Protein AF-A0A2U2N1A6-F1 (afdb_monomer_lite)

Radius of gyration: 27.03 Å; chains: 1; bounding box: 49×62×67 Å

Structure (mmCIF, N/CA/C/O backbone):
data_AF-A0A2U2N1A6-F1
#
_entry.id   AF-A0A2U2N1A6-F1
#
loop_
_atom_site.group_PDB
_atom_site.id
_atom_site.type_symbol
_atom_site.label_atom_id
_atom_site.label_alt_id
_atom_site.label_comp_id
_atom_site.label_asym_id
_atom_site.label_entity_id
_atom_site.label_seq_id
_atom_site.pdbx_PDB_ins_code
_atom_site.Cartn_x
_atom_site.Cartn_y
_atom_site.Cartn_z
_atom_site.occupancy
_atom_site.B_iso_or_equiv
_atom_site.auth_seq_id
_atom_site.auth_comp_id
_atom_site.auth_asym_id
_atom_site.auth_atom_id
_atom_site.pdbx_PDB_model_num
ATOM 1 N N . MET A 1 1 ? 2.135 -30.520 -25.912 1.00 38.88 1 MET A N 1
ATOM 2 C CA . MET A 1 1 ? 1.745 -29.191 -25.386 1.00 38.88 1 MET A CA 1
ATOM 3 C C . MET A 1 1 ? 2.680 -28.853 -24.238 1.00 38.88 1 MET A C 1
ATOM 5 O O . MET A 1 1 ? 2.945 -29.711 -23.409 1.00 38.88 1 MET A O 1
ATOM 9 N N . SER A 1 2 ? 3.297 -27.682 -24.318 1.00 43.34 2 SER A N 1
ATOM 10 C CA . SER A 1 2 ? 4.729 -27.483 -24.079 1.00 43.34 2 SER A CA 1
ATOM 11 C C . SER A 1 2 ? 5.174 -27.477 -22.612 1.00 43.34 2 SER A C 1
ATOM 13 O O . SER A 1 2 ? 4.560 -26.841 -21.761 1.00 43.34 2 SER A O 1
ATOM 15 N N . ALA A 1 3 ? 6.324 -28.109 -22.354 1.00 43.94 3 ALA A N 1
ATOM 16 C CA . ALA A 1 3 ? 7.034 -28.141 -21.071 1.00 43.94 3 ALA A CA 1
ATOM 17 C C . ALA A 1 3 ? 7.537 -26.757 -20.587 1.00 43.94 3 ALA A C 1
ATOM 19 O O . ALA A 1 3 ? 8.006 -26.626 -19.459 1.00 43.94 3 ALA A O 1
ATOM 20 N N . GLN A 1 4 ? 7.381 -25.708 -21.405 1.00 48.38 4 GLN A N 1
ATOM 21 C CA . GLN A 1 4 ? 7.826 -24.336 -21.133 1.00 48.38 4 GLN A CA 1
ATOM 22 C C . GLN A 1 4 ? 7.074 -23.633 -19.982 1.00 48.38 4 GLN A C 1
ATOM 24 O O . GLN A 1 4 ? 7.524 -22.601 -19.488 1.00 48.38 4 GLN A O 1
ATOM 29 N N . THR A 1 5 ? 5.919 -24.151 -19.548 1.00 54.16 5 THR A N 1
ATOM 30 C CA . THR A 1 5 ? 5.010 -23.435 -18.629 1.00 54.16 5 THR A CA 1
ATOM 31 C C . THR A 1 5 ? 5.356 -23.594 -17.141 1.00 54.16 5 THR A C 1
ATOM 33 O O . THR A 1 5 ? 4.796 -22.873 -16.319 1.00 54.16 5 THR A O 1
ATOM 36 N N . LYS A 1 6 ? 6.270 -24.504 -16.766 1.00 55.81 6 LYS A N 1
ATOM 37 C CA . LYS A 1 6 ? 6.640 -24.763 -15.354 1.00 55.81 6 LYS A CA 1
ATOM 38 C C . LYS A 1 6 ? 7.861 -23.984 -14.846 1.00 55.81 6 LYS A C 1
ATOM 40 O O . LYS A 1 6 ? 8.146 -24.050 -13.654 1.00 55.81 6 LYS A O 1
ATOM 45 N N . GLN A 1 7 ? 8.578 -23.264 -15.709 1.00 64.50 7 GLN A N 1
ATOM 46 C CA . GLN A 1 7 ? 9.772 -22.524 -15.293 1.00 64.50 7 GLN A CA 1
ATOM 47 C C . GLN A 1 7 ? 9.406 -21.277 -14.468 1.00 64.50 7 GLN A C 1
ATOM 49 O O . GLN A 1 7 ? 8.453 -20.570 -14.830 1.00 64.50 7 GLN A O 1
ATOM 54 N N . PRO A 1 8 ? 10.157 -20.971 -13.390 1.00 75.81 8 PRO A N 1
ATOM 55 C CA . PRO A 1 8 ? 10.009 -19.742 -12.626 1.00 75.81 8 PRO A CA 1
ATOM 56 C C . PRO A 1 8 ? 9.972 -18.509 -13.545 1.00 75.81 8 PRO A C 1
ATOM 58 O O . PRO A 1 8 ? 10.729 -18.444 -14.517 1.00 75.81 8 PRO A O 1
ATOM 61 N N . PRO A 1 9 ? 9.147 -17.490 -13.242 1.00 76.75 9 PRO A N 1
ATOM 62 C CA . PRO A 1 9 ? 9.046 -16.279 -14.062 1.00 76.75 9 PRO A CA 1
ATOM 63 C C . PRO A 1 9 ? 10.401 -15.611 -14.341 1.00 76.75 9 PRO A C 1
ATOM 65 O O . PRO A 1 9 ? 10.612 -15.073 -15.425 1.00 76.75 9 PRO A O 1
ATOM 68 N N . ALA A 1 10 ? 11.331 -15.695 -13.382 1.00 74.50 10 ALA A N 1
ATOM 69 C CA . ALA A 1 10 ? 12.691 -15.180 -13.503 1.00 74.50 10 ALA A CA 1
ATOM 70 C C . ALA A 1 10 ? 13.524 -15.915 -14.570 1.00 74.50 10 ALA A C 1
ATOM 72 O O . ALA A 1 10 ? 14.206 -15.266 -15.358 1.00 74.50 10 ALA A O 1
ATOM 73 N N . GLU A 1 11 ? 13.433 -17.245 -14.648 1.00 78.94 11 GLU A N 1
ATOM 74 C CA . GLU A 1 11 ? 14.139 -18.040 -15.664 1.00 78.94 11 GLU A CA 1
ATOM 75 C C . GLU A 1 11 ? 13.577 -17.776 -17.062 1.00 78.94 11 GLU A C 1
ATOM 77 O O . GLU A 1 11 ? 14.328 -17.625 -18.021 1.00 78.94 11 GLU A O 1
ATOM 82 N N . ARG A 1 12 ? 12.252 -17.622 -17.174 1.00 81.38 12 ARG A N 1
ATOM 83 C CA . ARG A 1 12 ? 11.593 -17.269 -18.441 1.00 81.38 12 ARG A CA 1
ATOM 84 C C . ARG A 1 12 ? 12.021 -15.888 -18.936 1.00 81.38 12 ARG A C 1
ATOM 86 O O . ARG A 1 12 ? 12.293 -15.717 -20.121 1.00 81.38 12 ARG A O 1
ATOM 93 N N . ALA A 1 13 ? 12.108 -14.909 -18.037 1.00 79.19 13 ALA A N 1
ATOM 94 C CA . ALA A 1 13 ? 12.617 -13.583 -18.369 1.00 79.19 13 ALA A CA 1
ATOM 95 C C . ALA A 1 13 ? 14.107 -13.610 -18.754 1.00 79.19 13 ALA A C 1
ATOM 97 O O . ALA A 1 13 ? 14.508 -12.920 -19.692 1.00 79.19 13 ALA A O 1
ATOM 98 N N . ALA A 1 14 ? 14.921 -14.423 -18.072 1.00 82.31 14 ALA A N 1
ATOM 99 C CA . ALA A 1 14 ? 16.331 -14.611 -18.403 1.00 82.31 14 ALA A CA 1
ATOM 100 C C . ALA A 1 14 ? 16.516 -15.238 -19.795 1.00 82.31 14 ALA A C 1
ATOM 102 O O . ALA A 1 14 ? 17.291 -14.707 -20.590 1.00 82.31 14 ALA A O 1
ATOM 103 N N . ALA A 1 15 ? 15.743 -16.278 -20.121 1.00 85.94 15 ALA A N 1
ATOM 104 C CA . ALA A 1 15 ? 15.753 -16.919 -21.434 1.00 85.94 15 ALA A CA 1
ATOM 105 C C . ALA A 1 15 ? 15.361 -15.939 -22.554 1.00 85.94 15 ALA A C 1
ATOM 107 O O . ALA A 1 15 ? 16.053 -15.847 -23.562 1.00 85.94 15 ALA A O 1
ATOM 108 N N . LEU A 1 16 ? 14.312 -15.128 -22.359 1.00 82.44 16 LEU A N 1
ATOM 109 C CA . LEU A 1 16 ? 13.903 -14.110 -23.339 1.00 82.44 16 LEU A CA 1
ATOM 110 C C . LEU A 1 16 ? 14.986 -13.044 -23.573 1.00 82.44 16 LEU A C 1
ATOM 112 O O . LEU A 1 16 ? 15.192 -12.613 -24.706 1.00 82.44 16 LEU A O 1
ATOM 116 N N . ARG A 1 17 ? 15.713 -12.638 -22.524 1.00 81.69 17 ARG A N 1
ATOM 117 C CA . ARG A 1 17 ? 16.865 -11.725 -22.652 1.00 81.69 17 ARG A CA 1
ATOM 118 C C . ARG A 1 17 ? 18.043 -12.353 -23.370 1.00 81.69 17 ARG A C 1
ATOM 120 O O . ARG A 1 17 ? 18.793 -11.653 -24.041 1.00 81.69 17 ARG A O 1
ATOM 127 N N . GLU A 1 18 ? 18.267 -13.641 -23.165 1.00 86.69 18 GLU A N 1
ATOM 128 C CA . GLU A 1 18 ? 19.308 -14.377 -23.872 1.00 86.69 18 GLU A CA 1
ATOM 129 C C . GLU A 1 18 ? 18.972 -14.491 -25.361 1.00 86.69 18 GLU A C 1
ATOM 131 O O . GLU A 1 18 ? 19.802 -14.129 -26.190 1.00 86.69 18 GLU A O 1
ATOM 136 N N . SER A 1 19 ? 17.724 -14.823 -25.705 1.00 82.62 19 SER A N 1
ATOM 137 C CA . SER A 1 19 ? 17.243 -14.795 -27.091 1.00 82.62 19 SER A CA 1
ATOM 138 C C . SER A 1 19 ? 17.341 -13.399 -27.720 1.00 82.62 19 SER A C 1
ATOM 140 O O . SER A 1 19 ? 17.749 -13.271 -28.871 1.00 82.62 19 SER A O 1
ATOM 142 N N . ALA A 1 20 ? 17.028 -12.334 -26.974 1.00 80.44 20 ALA A N 1
ATOM 143 C CA . ALA A 1 20 ? 17.195 -10.964 -27.461 1.00 80.44 20 ALA A CA 1
ATOM 144 C C . ALA A 1 20 ? 18.668 -10.590 -27.702 1.00 80.44 20 ALA A C 1
ATOM 146 O O . ALA A 1 20 ? 18.980 -9.926 -28.690 1.00 80.44 20 ALA A O 1
ATOM 147 N N . ARG A 1 21 ? 19.582 -11.035 -26.826 1.00 85.38 21 ARG A N 1
ATOM 148 C CA . ARG A 1 21 ? 21.032 -10.851 -27.007 1.00 85.38 21 ARG A CA 1
ATOM 149 C C . ARG A 1 21 ? 21.540 -11.578 -28.248 1.00 85.38 21 ARG A C 1
ATOM 151 O O . ARG A 1 21 ? 22.270 -10.971 -29.023 1.00 85.38 21 ARG A O 1
ATOM 158 N N . GLN A 1 22 ? 21.108 -12.819 -28.462 1.00 87.06 22 GLN A N 1
ATOM 159 C CA . GLN A 1 22 ? 21.456 -13.598 -29.653 1.00 87.06 22 GLN A CA 1
ATOM 160 C C . GLN A 1 22 ? 20.956 -12.927 -30.939 1.00 87.06 22 GLN A C 1
ATOM 162 O O . GLN A 1 22 ? 21.720 -12.831 -31.890 1.00 87.06 22 GLN A O 1
ATOM 167 N N . LEU A 1 23 ? 19.730 -12.386 -30.949 1.00 79.31 23 LEU A N 1
ATOM 168 C CA . LEU A 1 23 ? 19.183 -11.665 -32.110 1.00 79.31 23 LEU A CA 1
ATOM 169 C C . LEU A 1 23 ? 19.873 -10.321 -32.377 1.00 79.31 23 LEU A C 1
ATOM 171 O O . LEU A 1 23 ? 20.037 -9.920 -33.522 1.00 79.31 23 LEU A O 1
ATOM 175 N N . ARG A 1 24 ? 20.310 -9.605 -31.336 1.00 78.75 24 ARG A N 1
ATOM 176 C CA . ARG A 1 24 ? 21.148 -8.408 -31.530 1.00 78.75 24 ARG A CA 1
ATOM 177 C C . ARG A 1 24 ? 22.518 -8.755 -32.089 1.00 78.75 24 ARG A C 1
ATOM 179 O O . ARG A 1 24 ? 23.041 -8.014 -32.914 1.00 78.75 24 ARG A O 1
ATOM 186 N N . GLN A 1 25 ? 23.090 -9.860 -31.621 1.00 83.06 25 GLN A N 1
ATOM 187 C CA . GLN A 1 25 ? 24.370 -10.351 -32.104 1.00 83.06 25 GLN A CA 1
ATOM 188 C C . GLN A 1 25 ? 24.266 -10.847 -33.550 1.00 83.06 25 GLN A C 1
ATOM 190 O O . GLN A 1 25 ? 25.160 -10.548 -34.328 1.00 83.06 25 GLN A O 1
ATOM 195 N N . SER A 1 26 ? 23.187 -11.537 -33.943 1.00 75.19 26 SER A N 1
ATOM 196 C CA . SER A 1 26 ? 22.961 -11.934 -35.343 1.00 75.19 26 SER A CA 1
ATOM 197 C C . SER A 1 26 ? 22.749 -10.725 -36.250 1.00 75.19 26 SER A C 1
ATOM 199 O O . SER A 1 26 ? 23.346 -10.672 -37.323 1.00 75.19 26 SER A O 1
ATOM 201 N N . ALA A 1 27 ? 22.022 -9.707 -35.775 1.00 71.12 27 ALA A N 1
ATOM 202 C CA . ALA A 1 27 ? 21.789 -8.483 -36.533 1.00 71.12 27 ALA A CA 1
ATOM 203 C C . ALA A 1 27 ? 23.102 -7.762 -36.869 1.00 71.12 27 ALA A C 1
ATOM 205 O O . ALA A 1 27 ? 23.229 -7.187 -37.941 1.00 71.12 27 ALA A O 1
ATOM 206 N N . GLN A 1 28 ? 24.113 -7.834 -35.997 1.00 69.44 28 GLN A N 1
ATOM 207 C CA . GLN A 1 28 ? 25.440 -7.261 -36.255 1.00 69.44 28 GLN A CA 1
ATOM 208 C C . GLN A 1 28 ? 26.131 -7.852 -37.504 1.00 69.44 28 GLN A C 1
ATOM 210 O O . GLN A 1 28 ? 27.033 -7.217 -38.046 1.00 69.44 28 GLN A O 1
ATOM 215 N N . TYR A 1 29 ? 25.705 -9.031 -37.967 1.00 67.25 29 TYR A N 1
ATOM 216 C CA . TYR A 1 29 ? 26.237 -9.720 -39.147 1.00 67.25 29 TYR A CA 1
ATOM 217 C C . TYR A 1 29 ? 25.221 -9.831 -40.299 1.00 67.25 29 TYR A C 1
ATOM 219 O O . TYR A 1 29 ? 25.515 -10.477 -41.304 1.00 67.25 29 TYR A O 1
ATOM 227 N N . ALA A 1 30 ? 24.029 -9.241 -40.163 1.00 64.06 30 ALA A N 1
ATOM 228 C CA . ALA A 1 30 ? 22.979 -9.285 -41.175 1.00 64.06 30 ALA A CA 1
ATOM 229 C C . ALA A 1 30 ? 23.060 -8.060 -42.103 1.00 64.06 30 ALA A C 1
ATOM 231 O O . ALA A 1 30 ? 22.880 -6.928 -41.656 1.00 64.06 30 ALA A O 1
ATOM 232 N N . ASP A 1 31 ? 23.275 -8.280 -43.402 1.00 62.75 31 ASP A N 1
ATOM 233 C CA . ASP A 1 31 ? 23.241 -7.218 -44.413 1.00 62.75 31 ASP A CA 1
ATOM 234 C C . ASP A 1 31 ? 21.809 -6.965 -44.928 1.00 62.75 31 ASP A C 1
ATOM 236 O O . ASP A 1 31 ? 21.038 -7.888 -45.204 1.00 62.75 31 ASP A O 1
ATOM 240 N N . GLY A 1 32 ? 21.447 -5.690 -45.105 1.00 67.50 32 GLY A N 1
ATOM 241 C CA . GLY A 1 32 ? 20.187 -5.278 -45.736 1.00 67.50 32 GLY A CA 1
ATOM 242 C C . GLY A 1 32 ? 18.946 -5.301 -44.815 1.00 67.50 32 GLY A C 1
ATOM 243 O O . GLY A 1 32 ? 19.058 -5.094 -43.606 1.00 67.50 32 GLY A O 1
ATOM 244 N N . PRO A 1 33 ? 17.722 -5.487 -45.356 1.00 66.19 33 PRO A N 1
ATOM 245 C CA . PRO A 1 33 ? 16.465 -5.282 -44.619 1.00 66.19 33 PRO A CA 1
ATOM 246 C C . PRO A 1 33 ? 16.245 -6.227 -43.419 1.00 66.19 33 PRO A C 1
ATOM 248 O O . PRO A 1 33 ? 15.444 -5.898 -42.541 1.00 66.19 33 PRO A O 1
ATOM 251 N N . GLY A 1 34 ? 16.981 -7.344 -43.333 1.00 67.00 34 GLY A N 1
ATOM 252 C CA . GLY A 1 34 ? 16.940 -8.274 -42.195 1.00 67.00 34 GLY A CA 1
ATOM 253 C C . GLY A 1 34 ? 17.453 -7.668 -40.882 1.00 67.00 34 GLY A C 1
ATOM 254 O O . GLY A 1 34 ? 16.905 -7.954 -39.819 1.00 67.00 34 GLY A O 1
ATOM 255 N N . TYR A 1 35 ? 18.406 -6.732 -40.951 1.00 68.62 35 TYR A N 1
ATOM 256 C CA . TYR A 1 35 ? 18.963 -6.024 -39.790 1.00 68.62 35 TYR A CA 1
ATOM 257 C C . TYR A 1 35 ? 17.885 -5.335 -38.938 1.00 68.62 35 TYR A C 1
ATOM 259 O O . TYR A 1 35 ? 17.799 -5.505 -37.719 1.00 68.62 35 TYR A O 1
ATOM 267 N N . HIS A 1 36 ? 17.018 -4.557 -39.590 1.00 75.88 36 HIS A N 1
ATOM 268 C CA . HIS A 1 36 ? 15.977 -3.793 -38.905 1.00 75.88 36 HIS A CA 1
ATOM 269 C C . HIS A 1 36 ? 14.860 -4.687 -38.357 1.00 75.88 36 HIS A C 1
ATOM 271 O O . HIS A 1 36 ? 14.206 -4.327 -37.376 1.00 75.88 36 HIS A O 1
ATOM 277 N N . GLU A 1 37 ? 14.614 -5.841 -38.977 1.00 79.19 37 GLU A N 1
ATOM 278 C CA . GLU A 1 37 ? 13.642 -6.818 -38.491 1.00 79.19 37 GLU A CA 1
ATOM 279 C C . GLU A 1 37 ? 14.147 -7.543 -37.240 1.00 79.19 37 GLU A C 1
ATOM 281 O O . GLU A 1 37 ? 13.430 -7.607 -36.238 1.00 79.19 37 GLU A O 1
ATOM 286 N N . GLU A 1 38 ? 15.402 -7.991 -37.250 1.00 77.56 38 GLU A N 1
ATOM 287 C CA . GLU A 1 38 ? 16.028 -8.640 -36.097 1.00 77.56 38 GLU A CA 1
ATOM 288 C C . GLU A 1 38 ? 16.144 -7.692 -34.897 1.00 77.56 38 GLU A C 1
ATOM 290 O O . GLU A 1 38 ? 15.832 -8.084 -33.770 1.00 77.56 38 GLU A O 1
ATOM 295 N N . LEU A 1 39 ? 16.472 -6.414 -35.123 1.00 78.06 39 LEU A N 1
ATOM 296 C CA . LEU A 1 39 ? 16.493 -5.406 -34.060 1.00 78.06 39 LEU A CA 1
ATOM 297 C C . LEU A 1 39 ? 15.111 -5.123 -33.459 1.00 78.06 39 LEU A C 1
ATOM 299 O O . LEU A 1 39 ? 14.999 -4.994 -32.236 1.00 78.06 39 LEU A O 1
ATOM 303 N N . ARG A 1 40 ? 14.055 -5.044 -34.284 1.00 84.69 40 ARG A N 1
ATOM 304 C CA . ARG A 1 40 ? 12.675 -4.896 -33.784 1.00 84.69 40 ARG A CA 1
ATOM 305 C C . ARG A 1 40 ? 12.277 -6.101 -32.940 1.00 84.69 40 ARG A C 1
ATOM 307 O O . ARG A 1 40 ? 11.805 -5.923 -31.820 1.00 84.69 40 ARG A O 1
ATOM 314 N N . ARG A 1 41 ? 12.549 -7.315 -33.427 1.00 84.38 41 ARG A N 1
ATOM 315 C CA . ARG A 1 41 ? 12.245 -8.566 -32.719 1.00 84.38 41 ARG A CA 1
ATOM 316 C C . ARG A 1 41 ? 13.020 -8.692 -31.408 1.00 84.38 41 ARG A C 1
ATOM 318 O O . ARG A 1 41 ? 12.451 -9.090 -30.394 1.00 84.38 41 ARG A O 1
ATOM 325 N N . ALA A 1 42 ? 14.294 -8.304 -31.393 1.00 80.62 42 ALA A N 1
ATOM 326 C CA . ALA A 1 42 ? 15.076 -8.238 -30.164 1.00 80.62 42 ALA A CA 1
ATOM 327 C C . ALA A 1 42 ? 14.478 -7.230 -29.167 1.00 80.62 42 ALA A C 1
ATOM 329 O O . ALA A 1 42 ? 14.336 -7.549 -27.988 1.00 80.62 42 ALA A O 1
ATOM 330 N N . GLY A 1 43 ? 14.064 -6.047 -29.635 1.00 86.25 43 GLY A N 1
ATOM 331 C CA . GLY A 1 43 ? 13.373 -5.053 -28.807 1.00 86.25 43 GLY A CA 1
ATOM 332 C C . GLY A 1 43 ? 12.049 -5.565 -28.223 1.00 86.25 43 GLY A C 1
ATOM 333 O O . GLY A 1 43 ? 11.765 -5.346 -27.045 1.00 86.25 43 GLY A O 1
ATOM 334 N N . GLU A 1 44 ? 11.260 -6.301 -29.007 1.00 90.69 44 GLU A N 1
ATOM 335 C CA . GLU A 1 44 ? 10.021 -6.937 -28.545 1.00 90.69 44 GLU A CA 1
ATOM 336 C C . GLU A 1 44 ? 10.279 -7.992 -27.463 1.00 90.69 44 GLU A C 1
ATOM 338 O O . GLU A 1 44 ? 9.581 -8.005 -26.447 1.00 90.69 44 GLU A O 1
ATOM 343 N N . LEU A 1 45 ? 11.291 -8.847 -27.637 1.00 85.56 45 LEU A N 1
ATOM 344 C CA . LEU A 1 45 ? 11.654 -9.865 -26.645 1.00 85.56 45 LEU A CA 1
ATOM 345 C C . LEU A 1 45 ? 12.160 -9.246 -25.339 1.00 85.56 45 LEU A C 1
ATOM 347 O O . LEU A 1 45 ? 11.811 -9.722 -24.257 1.00 85.56 45 LEU A O 1
ATOM 351 N N . GLU A 1 46 ? 12.919 -8.153 -25.408 1.00 83.69 46 GLU A N 1
ATOM 352 C CA . GLU A 1 46 ? 13.317 -7.410 -24.210 1.00 83.69 46 GLU A CA 1
ATOM 353 C C . GLU A 1 46 ? 12.132 -6.765 -23.505 1.00 83.69 46 GLU A C 1
ATOM 355 O O . GLU A 1 46 ? 12.037 -6.834 -22.277 1.00 83.69 46 GLU A O 1
ATOM 360 N N . ALA A 1 47 ? 11.198 -6.189 -24.263 1.00 88.19 47 ALA A N 1
ATOM 361 C CA . ALA A 1 47 ? 9.967 -5.648 -23.707 1.00 88.19 47 ALA A CA 1
ATOM 362 C C . ALA A 1 47 ? 9.120 -6.751 -23.045 1.00 88.19 47 ALA A C 1
ATOM 364 O O . ALA A 1 47 ? 8.576 -6.539 -21.959 1.00 88.19 47 ALA A O 1
ATOM 365 N N . GLN A 1 48 ? 9.033 -7.941 -23.648 1.00 87.44 48 GLN A N 1
ATOM 366 C CA . GLN A 1 48 ? 8.354 -9.101 -23.061 1.00 87.44 48 GLN A CA 1
ATOM 367 C C . GLN A 1 48 ? 9.038 -9.572 -21.770 1.00 87.44 48 GLN A C 1
ATOM 369 O O . GLN A 1 48 ? 8.357 -9.788 -20.766 1.00 87.44 48 GLN A O 1
ATOM 374 N N . ALA A 1 49 ? 10.371 -9.665 -21.758 1.00 83.81 49 ALA A N 1
ATOM 375 C CA . ALA A 1 49 ? 11.131 -10.010 -20.559 1.00 83.81 49 ALA A CA 1
ATOM 376 C C . ALA A 1 49 ? 10.910 -8.985 -19.435 1.00 83.81 49 ALA A C 1
ATOM 378 O O . ALA A 1 49 ? 10.629 -9.361 -18.297 1.00 83.81 49 ALA A O 1
ATOM 379 N N . ALA A 1 50 ? 10.973 -7.687 -19.752 1.00 86.25 50 ALA A N 1
ATOM 380 C CA . ALA A 1 50 ? 10.750 -6.611 -18.789 1.00 86.25 50 ALA A CA 1
ATOM 381 C C . ALA A 1 50 ? 9.340 -6.652 -18.176 1.00 86.25 50 ALA A C 1
ATOM 383 O O . ALA A 1 50 ? 9.194 -6.440 -16.971 1.00 86.25 50 ALA A O 1
ATOM 384 N N . ARG A 1 51 ? 8.312 -6.970 -18.975 1.00 89.44 51 ARG A N 1
ATOM 385 C CA . ARG A 1 51 ? 6.930 -7.145 -18.493 1.00 89.44 51 ARG A CA 1
ATOM 386 C C . ARG A 1 51 ? 6.814 -8.313 -17.515 1.00 89.44 51 ARG A C 1
ATOM 388 O O . ARG A 1 51 ? 6.326 -8.114 -16.408 1.00 89.44 51 ARG A O 1
ATOM 395 N N . LEU A 1 52 ? 7.335 -9.489 -17.874 1.00 85.88 52 LEU A N 1
ATOM 396 C CA . LEU A 1 52 ? 7.296 -10.667 -16.996 1.00 85.88 52 LEU A CA 1
ATOM 397 C C . LEU A 1 52 ? 7.999 -10.419 -15.658 1.00 85.88 52 LEU A C 1
ATOM 399 O O . LEU A 1 52 ? 7.513 -10.842 -14.609 1.00 85.88 52 LEU A O 1
ATOM 403 N N . GLU A 1 53 ? 9.128 -9.711 -15.669 1.00 87.00 53 GLU A N 1
ATOM 404 C CA . GLU A 1 53 ? 9.799 -9.340 -14.426 1.00 87.00 53 GLU A CA 1
ATOM 405 C C . GLU A 1 53 ? 9.034 -8.315 -13.604 1.00 87.00 53 GLU A C 1
ATOM 407 O O . GLU A 1 53 ? 9.014 -8.418 -12.377 1.00 87.00 53 GLU A O 1
ATOM 412 N N . ALA A 1 54 ? 8.430 -7.315 -14.248 1.00 84.94 54 ALA A N 1
ATOM 413 C CA . ALA A 1 54 ? 7.601 -6.337 -13.559 1.00 84.94 54 ALA A CA 1
ATOM 414 C C . ALA A 1 54 ? 6.419 -7.027 -12.863 1.00 84.94 54 ALA A C 1
ATOM 416 O O . ALA A 1 54 ? 6.172 -6.766 -11.682 1.00 84.94 54 ALA A O 1
ATOM 417 N N . ASP A 1 55 ? 5.769 -7.970 -13.545 1.00 86.56 55 ASP A N 1
ATOM 418 C CA . ASP A 1 55 ? 4.680 -8.774 -12.994 1.00 86.56 55 ASP A CA 1
ATOM 419 C C . ASP A 1 55 ? 5.161 -9.645 -11.824 1.00 86.56 55 ASP A C 1
ATOM 421 O O . ASP A 1 55 ? 4.544 -9.644 -10.758 1.00 86.56 55 ASP A O 1
ATOM 425 N N . ALA A 1 56 ? 6.311 -10.318 -11.957 1.00 86.62 56 ALA A N 1
ATOM 426 C CA . ALA A 1 56 ? 6.905 -11.116 -10.881 1.00 86.62 56 ALA A CA 1
ATOM 427 C C . ALA A 1 56 ? 7.285 -10.269 -9.649 1.00 86.62 56 ALA A C 1
ATOM 429 O O . ALA A 1 56 ? 7.069 -10.665 -8.502 1.00 86.62 56 ALA A O 1
ATOM 430 N N . ARG A 1 57 ? 7.819 -9.060 -9.858 1.00 87.19 57 ARG A N 1
ATOM 431 C CA . ARG A 1 57 ? 8.091 -8.113 -8.764 1.00 87.19 57 ARG A CA 1
ATOM 432 C C . ARG A 1 57 ? 6.792 -7.647 -8.109 1.00 87.19 57 ARG A C 1
ATOM 434 O O . ARG A 1 57 ? 6.742 -7.496 -6.888 1.00 87.19 57 ARG A O 1
ATOM 441 N N . ALA A 1 58 ? 5.741 -7.403 -8.890 1.00 87.00 58 ALA A N 1
ATOM 442 C CA . ALA A 1 58 ? 4.444 -6.982 -8.375 1.00 87.00 58 ALA A CA 1
ATOM 443 C C . ALA A 1 58 ? 3.775 -8.075 -7.524 1.00 87.00 58 ALA A C 1
ATOM 445 O O . ALA A 1 58 ? 3.241 -7.759 -6.454 1.00 87.00 58 ALA A O 1
ATOM 446 N N . THR A 1 59 ? 3.843 -9.342 -7.943 1.00 91.19 59 THR A N 1
ATOM 447 C CA . THR A 1 59 ? 3.301 -10.483 -7.184 1.00 91.19 59 THR A CA 1
ATOM 448 C C . THR A 1 59 ? 4.058 -10.709 -5.875 1.00 91.19 59 THR A C 1
ATOM 450 O O . THR A 1 59 ? 3.426 -10.826 -4.825 1.00 91.19 59 THR A O 1
ATOM 453 N N . GLU A 1 60 ? 5.393 -10.657 -5.879 1.00 90.31 60 GLU A N 1
ATOM 454 C CA . GLU A 1 60 ? 6.191 -10.777 -4.648 1.00 90.31 60 GLU A CA 1
ATOM 455 C C . GLU A 1 60 ? 5.937 -9.602 -3.688 1.00 90.31 60 GLU A C 1
ATOM 457 O O . GLU A 1 60 ? 5.743 -9.791 -2.484 1.00 90.31 60 GLU A O 1
ATOM 462 N N . ASN A 1 61 ? 5.841 -8.374 -4.208 1.00 93.31 61 ASN A N 1
ATOM 463 C CA . ASN A 1 61 ? 5.472 -7.208 -3.402 1.00 93.31 61 ASN A CA 1
ATOM 464 C C . ASN A 1 61 ? 4.074 -7.350 -2.782 1.00 93.31 61 ASN A C 1
ATOM 466 O O . ASN A 1 61 ? 3.866 -6.931 -1.639 1.00 93.31 61 ASN A O 1
ATOM 470 N N . ARG A 1 62 ? 3.113 -7.939 -3.506 1.00 93.69 62 ARG A N 1
ATOM 471 C CA . ARG A 1 62 ? 1.777 -8.255 -2.980 1.00 93.69 62 ARG A CA 1
ATOM 472 C C . ARG A 1 62 ? 1.866 -9.288 -1.856 1.00 93.69 62 ARG A C 1
ATOM 474 O O . ARG A 1 62 ? 1.380 -9.004 -0.762 1.00 93.69 62 ARG A O 1
ATOM 481 N N . ARG A 1 63 ? 2.573 -10.403 -2.075 1.00 94.75 63 ARG A N 1
ATOM 482 C CA . ARG A 1 63 ? 2.799 -11.453 -1.067 1.00 94.75 63 ARG A CA 1
ATOM 483 C C . ARG A 1 63 ? 3.404 -10.887 0.217 1.00 94.75 63 ARG A C 1
ATOM 485 O O . ARG A 1 63 ? 2.863 -11.110 1.297 1.00 94.75 63 ARG A O 1
ATOM 492 N N . ARG A 1 64 ? 4.476 -10.095 0.115 1.00 94.94 64 ARG A N 1
ATOM 493 C CA . ARG A 1 64 ? 5.123 -9.449 1.274 1.00 94.94 64 ARG A CA 1
ATOM 494 C C . ARG A 1 64 ? 4.162 -8.555 2.053 1.00 94.94 64 ARG A C 1
ATOM 496 O O . ARG A 1 64 ? 4.138 -8.598 3.282 1.00 94.94 64 ARG A O 1
ATOM 503 N N . ARG A 1 65 ? 3.352 -7.753 1.352 1.00 93.94 65 ARG A N 1
ATOM 504 C CA . ARG A 1 65 ? 2.349 -6.873 1.977 1.00 93.94 65 ARG A CA 1
ATOM 505 C C . ARG A 1 65 ? 1.261 -7.668 2.695 1.00 93.94 65 ARG A C 1
ATOM 507 O O . ARG A 1 65 ? 0.880 -7.289 3.797 1.00 93.94 65 ARG A O 1
ATOM 514 N N . GLU A 1 66 ? 0.770 -8.744 2.092 1.00 95.12 66 GLU A N 1
ATOM 515 C CA . GLU A 1 66 ? -0.265 -9.603 2.678 1.00 95.12 66 GLU A CA 1
ATOM 516 C C . GLU A 1 66 ? 0.246 -10.332 3.921 1.00 95.12 66 GLU A C 1
ATOM 518 O O . GLU A 1 66 ? -0.406 -10.280 4.960 1.00 95.12 66 GLU A O 1
ATOM 523 N N . LEU A 1 67 ? 1.448 -10.915 3.868 1.00 96.00 67 LEU A N 1
ATOM 524 C CA . LEU A 1 67 ? 2.075 -11.541 5.037 1.00 96.00 67 LEU A CA 1
ATOM 525 C C . LEU A 1 67 ? 2.274 -10.534 6.175 1.00 96.00 67 LEU A C 1
ATOM 527 O O . LEU A 1 67 ? 1.936 -10.816 7.325 1.00 96.00 67 LEU A O 1
ATOM 531 N N . ALA A 1 68 ? 2.744 -9.324 5.861 1.00 94.50 68 ALA A N 1
ATOM 532 C CA . ALA A 1 68 ? 2.862 -8.257 6.850 1.00 94.50 68 ALA A CA 1
ATOM 533 C C . ALA A 1 68 ? 1.503 -7.889 7.473 1.00 94.50 68 ALA A C 1
ATOM 535 O O . ALA A 1 68 ? 1.428 -7.655 8.680 1.00 94.50 68 ALA A O 1
ATOM 536 N N . GLN A 1 69 ? 0.421 -7.871 6.685 1.00 94.44 69 GLN A N 1
ATOM 537 C CA . GLN A 1 69 ? -0.931 -7.648 7.204 1.00 94.44 69 GLN A CA 1
ATOM 538 C C . GLN A 1 69 ? -1.409 -8.791 8.099 1.00 94.44 69 GLN A C 1
ATOM 540 O O . GLN A 1 69 ? -1.995 -8.503 9.136 1.00 94.44 69 GLN A O 1
ATOM 545 N N . ILE A 1 70 ? -1.134 -10.052 7.754 1.00 95.88 70 ILE A N 1
ATOM 546 C CA . ILE A 1 70 ? -1.485 -11.210 8.592 1.00 95.88 70 ILE A CA 1
ATOM 547 C C . ILE A 1 70 ? -0.770 -11.114 9.947 1.00 95.88 70 ILE A C 1
ATOM 549 O O . ILE A 1 70 ? -1.396 -11.248 10.998 1.00 95.88 70 ILE A O 1
ATOM 553 N N . HIS A 1 71 ? 0.527 -10.798 9.952 1.00 95.19 71 HIS A N 1
ATOM 554 C CA . HIS A 1 71 ? 1.275 -10.623 11.199 1.00 95.19 71 HIS A CA 1
ATOM 555 C C . HIS A 1 71 ? 0.811 -9.405 12.006 1.00 95.19 71 HIS A C 1
ATOM 557 O O . HIS A 1 71 ? 0.757 -9.462 13.236 1.00 95.19 71 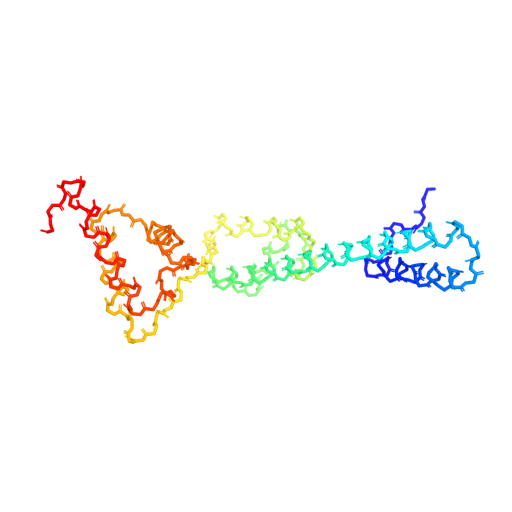HIS A O 1
ATOM 563 N N . LEU A 1 72 ? 0.445 -8.308 11.340 1.00 94.44 72 LEU A N 1
ATOM 564 C CA . LEU A 1 72 ? -0.167 -7.158 12.002 1.00 94.44 72 LEU A CA 1
ATOM 565 C C . LEU A 1 72 ? -1.522 -7.528 12.617 1.00 94.44 72 LEU A C 1
ATOM 567 O O . LEU A 1 72 ? -1.793 -7.152 13.754 1.00 94.44 72 LEU A O 1
ATOM 571 N N . ALA A 1 73 ? -2.346 -8.282 11.893 1.00 95.25 73 ALA A N 1
ATOM 572 C CA . ALA A 1 73 ? -3.644 -8.747 12.354 1.00 95.25 73 ALA A CA 1
ATOM 573 C C . ALA A 1 73 ? -3.510 -9.659 13.574 1.00 95.25 73 ALA A C 1
ATOM 575 O O . ALA A 1 73 ? -4.241 -9.469 14.541 1.00 95.25 73 ALA A O 1
ATOM 576 N N . LYS A 1 74 ? -2.525 -10.570 13.581 1.00 95.88 74 LYS A N 1
ATOM 577 C CA . LYS A 1 74 ? -2.189 -11.394 14.753 1.00 95.88 74 LYS A CA 1
ATOM 578 C C . LYS A 1 74 ? -1.961 -10.517 15.989 1.00 95.88 74 LYS A C 1
ATOM 580 O O . LYS A 1 74 ? -2.575 -10.752 17.024 1.00 95.88 74 LYS A O 1
ATOM 585 N N . LYS A 1 75 ? -1.126 -9.476 15.859 1.00 95.25 75 LYS A N 1
ATOM 586 C CA . LYS A 1 75 ? -0.832 -8.529 16.949 1.00 95.25 75 LYS A CA 1
ATOM 587 C C . LYS A 1 75 ? -2.066 -7.733 17.378 1.00 95.25 75 LYS A C 1
ATOM 589 O O . LYS A 1 75 ? -2.303 -7.579 18.566 1.00 95.25 75 LYS A O 1
ATOM 594 N N . GLN A 1 76 ? -2.847 -7.227 16.424 1.00 94.19 76 GLN A N 1
ATOM 595 C CA . GLN A 1 76 ? -4.021 -6.395 16.701 1.00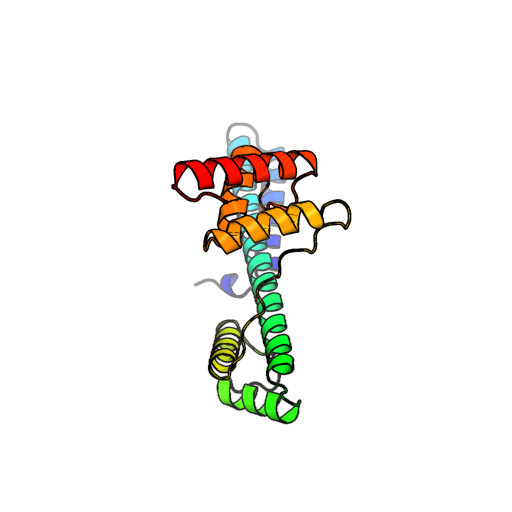 94.19 76 GLN A CA 1
ATOM 596 C C . GLN A 1 76 ? -5.158 -7.174 17.371 1.00 94.19 76 GLN A C 1
ATOM 598 O O . GLN A 1 76 ? -5.879 -6.606 18.183 1.00 94.19 76 GLN A O 1
ATOM 603 N N . LEU A 1 77 ? -5.315 -8.451 17.026 1.00 95.44 77 LEU A N 1
ATOM 604 C CA . LEU A 1 77 ? -6.304 -9.344 17.627 1.00 95.44 77 LEU A CA 1
ATOM 605 C C . LEU A 1 77 ? -5.811 -9.994 18.929 1.00 95.44 77 LEU A C 1
ATOM 607 O O . LEU A 1 77 ? -6.568 -10.734 19.545 1.00 95.44 77 LEU A O 1
ATOM 611 N N . GLY A 1 78 ? -4.559 -9.752 19.337 1.00 95.06 78 GLY A N 1
ATOM 612 C CA . GLY A 1 78 ? -3.992 -10.326 20.558 1.00 95.06 78 GLY A CA 1
ATOM 613 C C . GLY A 1 78 ? -3.856 -11.851 20.527 1.00 95.06 78 GLY A C 1
ATOM 614 O O . GLY A 1 78 ? -3.924 -12.478 21.576 1.00 95.06 78 GLY A O 1
ATOM 615 N N . LEU A 1 79 ? -3.689 -12.457 19.344 1.00 95.06 79 LEU A N 1
ATOM 616 C CA . LEU A 1 79 ? -3.570 -13.913 19.223 1.00 95.06 79 LEU A CA 1
ATOM 617 C C . LEU A 1 79 ? -2.180 -14.374 19.673 1.00 95.06 79 LEU A C 1
ATOM 619 O O . LEU A 1 79 ? -1.163 -13.933 19.120 1.00 95.06 79 LEU A O 1
ATOM 623 N N . ASP A 1 80 ? -2.138 -15.308 20.618 1.00 95.94 80 ASP A N 1
ATOM 624 C CA . ASP A 1 80 ? -0.927 -16.050 20.951 1.00 95.94 80 ASP A CA 1
ATOM 625 C C . ASP A 1 80 ? -0.515 -16.987 19.794 1.00 95.94 80 ASP A C 1
ATOM 627 O O . ASP A 1 80 ? -1.204 -17.125 18.778 1.00 95.94 80 ASP A O 1
ATOM 631 N N . GLU A 1 81 ? 0.669 -17.588 19.900 1.00 94.12 81 GLU A N 1
ATOM 632 C CA . GLU A 1 81 ? 1.226 -18.424 18.832 1.00 94.12 81 GLU A CA 1
ATOM 633 C C . GLU A 1 81 ? 0.420 -19.708 18.584 1.00 94.12 81 GLU A C 1
ATOM 635 O O . GLU A 1 81 ? 0.268 -20.106 17.427 1.00 94.12 81 GLU A O 1
ATOM 640 N N . GLU A 1 82 ? -0.119 -20.338 19.627 1.00 95.94 82 GLU A N 1
ATOM 641 C CA . GLU A 1 82 ? -0.882 -21.579 19.509 1.00 95.94 82 GLU A CA 1
ATOM 642 C C . GLU A 1 82 ? -2.240 -21.313 18.857 1.00 95.94 82 GLU A C 1
ATOM 644 O O . GLU A 1 82 ? -2.565 -21.922 17.831 1.00 95.94 82 GLU A O 1
ATOM 649 N N . THR A 1 83 ? -2.975 -20.315 19.356 1.00 96.25 83 THR A N 1
ATOM 650 C CA . THR A 1 83 ? -4.254 -19.888 18.769 1.00 96.25 83 THR A CA 1
ATOM 651 C C . THR A 1 83 ? -4.081 -19.442 17.318 1.00 96.25 83 THR A C 1
ATOM 653 O O . THR A 1 83 ? -4.905 -19.749 16.450 1.00 96.25 83 THR A O 1
ATOM 656 N N . TYR A 1 84 ? -2.986 -18.741 17.015 1.00 96.56 84 TYR A N 1
ATOM 657 C CA . TYR A 1 84 ? -2.669 -18.323 15.654 1.00 96.56 84 TYR A CA 1
ATOM 658 C C . TYR A 1 84 ? -2.443 -19.517 14.713 1.00 96.56 84 TYR A C 1
ATOM 660 O O . TYR A 1 84 ? -3.014 -19.547 13.620 1.00 96.56 84 TYR A O 1
ATOM 668 N N . ARG A 1 85 ? -1.671 -20.530 15.130 1.00 95.38 85 ARG A N 1
ATOM 669 C CA . ARG A 1 85 ? -1.451 -21.752 14.335 1.00 95.38 85 ARG A CA 1
ATOM 670 C C . ARG A 1 85 ? -2.728 -22.572 14.172 1.00 95.38 85 ARG A C 1
ATOM 672 O O . ARG A 1 85 ? -2.990 -23.065 13.076 1.00 95.38 85 ARG A O 1
ATOM 679 N N . ALA A 1 86 ? -3.544 -22.680 15.220 1.00 96.31 86 ALA A N 1
ATOM 680 C CA . ALA A 1 86 ? -4.843 -23.344 15.153 1.00 96.31 86 ALA A CA 1
ATOM 681 C C . ALA A 1 86 ? -5.782 -22.647 14.153 1.00 96.31 86 ALA A C 1
ATOM 683 O O . ALA A 1 86 ? -6.460 -23.309 13.366 1.00 96.31 86 ALA A O 1
ATOM 684 N N . MET A 1 87 ? -5.772 -21.311 14.118 1.00 96.25 87 MET A N 1
ATOM 685 C CA . MET A 1 87 ? -6.527 -20.527 13.140 1.00 96.25 87 MET A CA 1
ATOM 686 C C . MET A 1 87 ? -6.055 -20.792 11.704 1.00 96.25 87 MET A C 1
ATOM 688 O O . MET A 1 87 ? -6.890 -21.075 10.847 1.00 96.25 87 MET A O 1
ATOM 692 N N . LEU A 1 88 ? -4.742 -20.772 11.442 1.00 96.69 88 LEU A N 1
ATOM 693 C CA . LEU A 1 88 ? -4.195 -21.085 10.113 1.00 96.69 88 LEU A CA 1
ATOM 694 C C . LEU A 1 88 ? -4.567 -22.502 9.654 1.00 96.69 88 LEU A C 1
ATOM 696 O O . LEU A 1 88 ? -4.961 -22.703 8.502 1.00 96.69 88 LEU A O 1
ATOM 700 N N . TRP A 1 89 ? -4.511 -23.468 10.572 1.00 96.81 89 TRP A N 1
ATOM 701 C CA . TRP A 1 89 ? -4.925 -24.840 10.302 1.00 96.81 89 TRP A CA 1
ATOM 702 C C . TRP A 1 89 ? -6.422 -24.941 9.997 1.00 96.81 89 TRP A C 1
ATOM 704 O O . TRP A 1 89 ? -6.822 -25.661 9.087 1.00 96.81 89 TRP A O 1
ATOM 714 N N . SER A 1 90 ? -7.258 -24.210 10.733 1.00 95.81 90 SER A N 1
ATOM 715 C CA . SER A 1 90 ? -8.708 -24.209 10.535 1.00 95.81 90 SER A CA 1
ATOM 716 C C . SER A 1 90 ? -9.122 -23.578 9.204 1.00 95.81 90 SER A C 1
ATOM 718 O O . SER A 1 90 ? -10.038 -24.097 8.574 1.00 95.81 90 SER A O 1
ATOM 720 N N . VAL A 1 91 ? -8.470 -22.489 8.780 1.00 95.06 91 VAL A N 1
ATOM 721 C CA . VAL A 1 91 ? -8.857 -21.737 7.573 1.00 95.06 91 VAL A CA 1
ATOM 722 C C . VAL A 1 91 ? -8.282 -22.350 6.296 1.00 95.06 91 VAL A C 1
ATOM 724 O O . VAL A 1 91 ? -8.992 -22.444 5.301 1.00 95.06 91 VAL A O 1
ATOM 727 N N . TRP A 1 92 ? -7.005 -22.748 6.304 1.00 95.69 92 TRP A N 1
ATOM 728 C CA . TRP A 1 92 ? -6.294 -23.156 5.081 1.00 95.69 92 TRP A CA 1
ATOM 729 C C . TRP A 1 92 ? -5.423 -24.409 5.247 1.00 95.69 92 TRP A C 1
ATOM 731 O O . TRP A 1 92 ? -4.659 -24.750 4.352 1.00 95.69 92 TRP A O 1
ATOM 741 N N . ARG A 1 93 ? -5.519 -25.115 6.385 1.00 96.12 93 ARG A N 1
ATOM 742 C CA . ARG A 1 93 ? -4.784 -26.371 6.654 1.00 96.12 93 ARG A CA 1
ATOM 743 C C . ARG A 1 93 ? -3.255 -26.243 6.572 1.00 96.12 93 ARG A C 1
ATOM 745 O O . ARG A 1 93 ? -2.566 -27.219 6.296 1.00 96.12 93 ARG A O 1
ATOM 752 N N . VAL A 1 94 ? -2.709 -25.064 6.879 1.00 95.62 94 VAL A N 1
ATOM 753 C CA . VAL A 1 94 ? -1.255 -24.827 6.942 1.00 95.62 94 VAL A CA 1
ATOM 754 C C . VAL A 1 94 ? -0.780 -24.600 8.372 1.00 95.62 94 VAL A C 1
ATOM 756 O O . VAL A 1 94 ? -1.547 -24.188 9.243 1.00 95.62 94 VAL A O 1
ATOM 759 N N . ARG A 1 95 ? 0.503 -24.877 8.625 1.00 90.81 95 ARG A N 1
ATOM 760 C CA . ARG A 1 95 ? 1.134 -24.687 9.944 1.00 90.81 95 ARG A CA 1
ATOM 761 C C . ARG A 1 95 ? 1.855 -23.343 10.056 1.00 90.81 95 ARG A C 1
ATOM 763 O O . ARG A 1 95 ? 2.052 -22.860 11.168 1.00 90.81 95 ARG A O 1
ATOM 770 N N . SER A 1 96 ? 2.202 -22.726 8.926 1.00 92.19 96 SER A N 1
ATOM 771 C CA . SER A 1 96 ? 2.839 -21.413 8.855 1.00 92.19 96 SER A CA 1
ATOM 772 C C . SER A 1 96 ? 2.172 -20.526 7.807 1.00 92.19 96 SER A C 1
ATOM 774 O O . SER A 1 96 ? 1.674 -20.996 6.788 1.00 92.19 96 SER A O 1
ATOM 776 N N . ALA A 1 97 ? 2.210 -19.209 8.025 1.00 91.06 97 ALA A N 1
ATOM 777 C CA . ALA A 1 97 ? 1.776 -18.247 7.014 1.00 91.06 97 ALA A CA 1
ATOM 778 C C . ALA A 1 97 ? 2.696 -18.227 5.782 1.00 91.06 97 ALA A C 1
ATOM 780 O O . ALA A 1 97 ? 2.272 -17.789 4.716 1.00 91.06 97 ALA A O 1
ATOM 781 N N . ALA A 1 98 ? 3.939 -18.706 5.912 1.00 90.50 98 ALA A N 1
ATOM 782 C CA . ALA A 1 98 ? 4.873 -18.814 4.793 1.00 90.50 98 ALA A CA 1
ATOM 783 C C . ALA A 1 98 ? 4.385 -19.792 3.708 1.00 90.50 98 ALA A C 1
ATOM 785 O O . ALA A 1 98 ? 4.680 -19.563 2.532 1.00 90.50 98 ALA A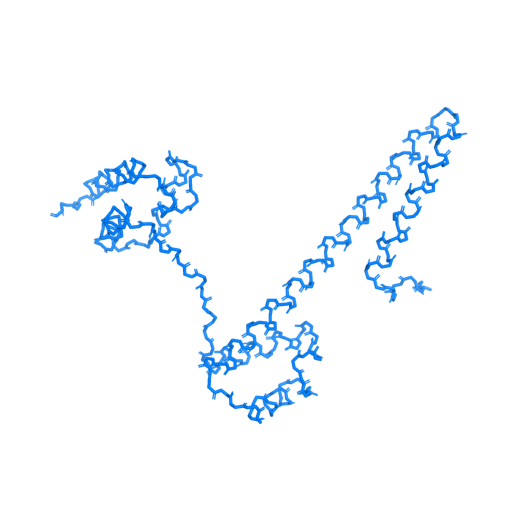 O 1
ATOM 786 N N . ASP A 1 99 ? 3.603 -20.800 4.111 1.00 93.00 99 ASP A N 1
ATOM 787 C CA . ASP A 1 99 ? 3.080 -21.875 3.259 1.00 93.00 99 ASP A CA 1
ATOM 788 C C . ASP A 1 99 ? 1.777 -21.482 2.537 1.00 93.00 99 ASP A C 1
ATOM 790 O O . ASP A 1 99 ? 1.216 -22.270 1.780 1.00 93.00 99 ASP A O 1
ATOM 794 N N . LEU A 1 100 ? 1.266 -20.267 2.772 1.00 93.25 100 LEU A N 1
ATOM 795 C CA . LEU A 1 100 ? 0.049 -19.777 2.128 1.00 93.25 100 LEU A CA 1
ATOM 796 C C . LEU A 1 100 ? 0.317 -19.351 0.676 1.00 93.25 100 LEU A C 1
ATOM 798 O O . LEU A 1 100 ? 1.148 -18.473 0.400 1.00 93.25 100 LEU A O 1
ATOM 802 N N . ASP A 1 101 ? -0.485 -19.884 -0.242 1.00 93.75 101 ASP A N 1
ATOM 803 C CA . ASP A 1 101 ? -0.628 -19.383 -1.608 1.00 93.75 101 ASP A CA 1
ATOM 804 C C . ASP A 1 101 ? -1.455 -18.077 -1.646 1.00 93.75 101 ASP A C 1
ATOM 806 O O . ASP A 1 101 ? -1.820 -17.509 -0.613 1.00 93.75 101 ASP A O 1
ATOM 810 N N . GLU A 1 102 ? -1.687 -17.516 -2.836 1.00 92.94 102 GLU A N 1
ATOM 811 C CA . GLU A 1 102 ? -2.424 -16.247 -2.965 1.00 92.94 102 GLU A CA 1
ATOM 812 C C . GLU A 1 102 ? -3.864 -16.346 -2.449 1.00 92.94 102 GLU A C 1
ATOM 814 O O . GLU A 1 102 ? -4.304 -15.476 -1.690 1.00 92.94 102 GLU A O 1
ATOM 819 N N . ALA A 1 103 ? -4.564 -17.429 -2.789 1.00 94.19 103 ALA A N 1
ATOM 820 C CA . ALA A 1 103 ? -5.923 -17.672 -2.321 1.00 94.19 103 ALA A CA 1
ATOM 821 C C . ALA A 1 103 ? -5.971 -17.828 -0.792 1.00 94.19 103 ALA A C 1
ATOM 823 O O . ALA A 1 103 ? -6.794 -17.186 -0.134 1.00 94.19 103 ALA A O 1
ATOM 824 N N . GLY A 1 104 ? -5.033 -18.579 -0.210 1.00 95.31 104 GLY A N 1
ATOM 825 C CA . GLY A 1 104 ? -4.941 -18.791 1.229 1.00 95.31 104 GLY A CA 1
ATOM 826 C C . GLY A 1 104 ? -4.624 -17.525 2.010 1.00 95.31 104 GLY A C 1
ATOM 827 O O . GLY A 1 104 ? -5.279 -17.244 3.016 1.00 95.31 104 GLY A O 1
ATOM 828 N N . ARG A 1 105 ? -3.682 -16.693 1.536 1.00 96.50 105 ARG A N 1
ATOM 829 C CA . ARG A 1 105 ? -3.411 -15.389 2.171 1.00 96.50 105 ARG A CA 1
ATOM 830 C C . ARG A 1 105 ? -4.656 -14.511 2.179 1.00 96.50 105 ARG A C 1
ATOM 832 O O . ARG A 1 105 ? -4.922 -13.842 3.181 1.00 96.50 105 ARG A O 1
ATOM 839 N N . ARG A 1 106 ? -5.440 -14.529 1.097 1.00 95.38 106 ARG A N 1
ATOM 840 C CA . ARG A 1 106 ? -6.680 -13.759 1.025 1.00 95.38 106 ARG A CA 1
ATOM 841 C C . ARG A 1 106 ? -7.748 -14.291 1.978 1.00 95.38 106 ARG A C 1
ATOM 843 O O . ARG A 1 106 ? -8.313 -13.496 2.728 1.00 95.38 106 ARG A O 1
ATOM 850 N N . ALA A 1 107 ? -7.967 -15.604 1.994 1.00 96.44 107 ALA A N 1
ATOM 851 C CA . ALA A 1 107 ? -8.928 -16.257 2.879 1.00 96.44 107 ALA A CA 1
ATOM 852 C C . ALA A 1 107 ? -8.621 -15.979 4.360 1.00 96.44 107 ALA A C 1
ATOM 854 O O . ALA A 1 107 ? -9.505 -15.571 5.113 1.00 96.44 107 ALA A O 1
ATOM 855 N N . VAL A 1 108 ? -7.352 -16.101 4.767 1.00 96.69 108 VAL A N 1
ATOM 856 C CA . VAL A 1 108 ? -6.910 -15.796 6.138 1.00 96.69 108 VAL A CA 1
ATOM 857 C C . VAL A 1 108 ? -7.136 -14.324 6.484 1.00 96.69 108 VAL A C 1
ATOM 859 O O . VAL A 1 108 ? -7.661 -14.020 7.555 1.00 96.69 108 VAL A O 1
ATOM 862 N N . LEU A 1 109 ? -6.786 -13.393 5.591 1.00 96.12 109 LEU A N 1
ATOM 863 C CA . LEU A 1 109 ? -7.014 -11.966 5.831 1.00 96.12 109 LEU A CA 1
ATOM 864 C C . LEU A 1 109 ? -8.500 -11.630 5.966 1.00 96.12 109 LEU A C 1
ATOM 866 O O . LEU A 1 109 ? -8.861 -10.823 6.823 1.00 96.12 109 LEU A O 1
ATOM 870 N N . ASP A 1 110 ? -9.357 -12.219 5.137 1.00 96.31 110 ASP A N 1
ATOM 871 C CA . ASP A 1 110 ? -10.796 -11.968 5.187 1.00 96.31 110 ASP A CA 1
ATOM 872 C C . ASP A 1 110 ? -11.423 -12.569 6.456 1.00 96.31 110 ASP A C 1
ATOM 874 O O . ASP A 1 110 ? -12.191 -11.887 7.136 1.00 96.31 110 ASP A O 1
ATOM 878 N N . HIS A 1 111 ? -10.984 -13.759 6.872 1.00 96.38 111 HIS A N 1
ATOM 879 C CA . HIS A 1 111 ? -11.337 -14.351 8.164 1.00 96.38 111 HIS A CA 1
ATOM 880 C C . HIS A 1 111 ? -10.915 -13.478 9.355 1.00 96.38 111 HIS A C 1
ATOM 882 O O . HIS A 1 111 ? -11.694 -13.231 10.276 1.00 96.38 111 HIS A O 1
ATOM 888 N N . MET A 1 112 ? -9.696 -12.932 9.332 1.00 96.25 112 MET A N 1
ATOM 889 C CA . MET A 1 112 ? -9.230 -12.022 10.383 1.00 96.25 112 MET A CA 1
ATOM 890 C C . MET A 1 112 ? -10.045 -10.722 10.416 1.00 96.25 112 MET A C 1
ATOM 892 O O . MET A 1 112 ? -10.342 -10.224 11.504 1.00 96.25 112 MET A O 1
ATOM 896 N N . LYS A 1 113 ? -10.449 -10.175 9.259 1.00 95.44 113 LYS A N 1
ATOM 897 C CA . LYS A 1 113 ? -11.314 -8.978 9.193 1.00 95.44 113 LYS A CA 1
ATOM 898 C C . LYS A 1 113 ? -12.684 -9.227 9.810 1.00 95.44 113 LYS A C 1
ATOM 900 O O . LYS A 1 113 ? -13.162 -8.375 10.555 1.00 95.44 113 LYS A O 1
ATOM 905 N N . GLN A 1 114 ? -13.286 -10.387 9.545 1.00 95.19 114 GLN A N 1
ATOM 906 C CA . GLN A 1 114 ? -14.558 -10.786 10.160 1.00 95.19 114 GLN A CA 1
ATOM 907 C C . GLN A 1 114 ? -14.452 -10.853 11.690 1.00 95.19 114 GLN A C 1
ATOM 909 O O . GLN A 1 114 ? -15.398 -10.513 12.391 1.00 95.19 114 GLN A O 1
ATOM 914 N N . ARG A 1 115 ? -13.270 -11.198 12.214 1.00 94.00 115 ARG A N 1
ATOM 915 C CA . ARG A 1 115 ? -12.960 -11.211 13.653 1.00 94.00 115 ARG A CA 1
ATOM 916 C C . ARG A 1 115 ? -12.504 -9.863 14.221 1.00 94.00 115 ARG A C 1
ATOM 918 O O . ARG A 1 115 ? -12.015 -9.806 15.343 1.00 94.00 115 ARG A O 1
ATOM 925 N N . GLY A 1 116 ? -12.655 -8.774 13.467 1.00 93.19 116 GLY A N 1
ATOM 926 C CA . GLY A 1 116 ? -12.380 -7.418 13.944 1.00 93.19 116 GLY A CA 1
ATOM 927 C C . GLY A 1 116 ? -11.018 -6.847 13.548 1.00 93.19 116 GLY A C 1
ATOM 928 O O . GLY A 1 116 ? -10.694 -5.728 13.954 1.00 93.19 116 GLY A O 1
ATOM 929 N N . PHE A 1 117 ? -10.222 -7.539 12.721 1.00 94.94 117 PHE A N 1
ATOM 930 C CA . PHE A 1 117 ? -9.012 -6.935 12.162 1.00 94.94 117 PHE A CA 1
ATOM 931 C C . PHE A 1 117 ? -9.382 -5.754 11.261 1.00 94.94 117 PHE A C 1
ATOM 933 O O . PHE A 1 117 ? -10.065 -5.895 10.246 1.00 94.94 117 PHE A O 1
ATOM 940 N N . ARG A 1 118 ? -8.875 -4.571 11.610 1.00 89.62 118 ARG A N 1
ATOM 941 C CA . ARG A 1 118 ? -9.020 -3.360 10.802 1.00 89.62 118 ARG A CA 1
ATOM 942 C C . ARG A 1 118 ? -7.640 -2.936 10.315 1.00 89.62 118 ARG A C 1
ATOM 944 O O . ARG A 1 118 ? -6.901 -2.351 11.111 1.00 89.62 118 ARG A O 1
ATOM 951 N N . PRO A 1 119 ? -7.278 -3.199 9.042 1.00 82.69 119 PRO A N 1
ATOM 952 C CA . PRO A 1 119 ? -5.976 -2.815 8.525 1.00 82.69 119 PRO A CA 1
ATOM 953 C C . PRO A 1 119 ? -5.792 -1.310 8.697 1.00 82.69 119 PRO A C 1
ATOM 955 O O . PRO A 1 119 ? -6.608 -0.504 8.240 1.00 82.69 119 PRO A O 1
ATOM 958 N N . ARG A 1 120 ? -4.713 -0.931 9.388 1.00 74.56 120 ARG A N 1
ATOM 959 C CA . ARG A 1 120 ? -4.376 0.475 9.587 1.00 74.56 120 ARG A CA 1
ATOM 960 C C . ARG A 1 120 ? -4.179 1.126 8.225 1.00 74.56 120 ARG A C 1
ATOM 962 O O . ARG A 1 120 ? -3.268 0.772 7.476 1.00 74.56 120 ARG A O 1
ATOM 969 N N . ARG A 1 121 ? -5.020 2.111 7.914 1.00 67.06 121 ARG A N 1
ATOM 970 C CA . ARG A 1 121 ? -4.738 3.037 6.817 1.00 67.06 121 ARG A CA 1
ATOM 971 C C . ARG A 1 121 ? -3.446 3.764 7.173 1.00 67.06 121 ARG A C 1
ATOM 973 O O . ARG A 1 121 ? -3.261 4.158 8.324 1.00 67.06 121 ARG A O 1
ATOM 980 N N . LYS A 1 122 ? -2.542 3.912 6.202 1.00 62.81 122 LYS A N 1
ATOM 981 C CA . LYS A 1 122 ? -1.322 4.703 6.386 1.00 62.81 122 LYS A CA 1
ATOM 982 C C . LYS A 1 122 ? -1.771 6.104 6.814 1.00 62.81 122 LYS A C 1
ATOM 984 O O . LYS A 1 122 ? -2.424 6.795 6.033 1.00 62.81 122 LYS A O 1
ATOM 989 N N . GLY A 1 123 ? -1.513 6.458 8.073 1.00 63.53 123 GLY A N 1
ATOM 990 C CA . GLY A 1 123 ? -1.889 7.756 8.621 1.00 63.53 123 GLY A CA 1
ATOM 991 C C . GLY A 1 123 ? -1.263 8.883 7.805 1.00 63.53 123 GLY A C 1
ATOM 992 O O . GLY A 1 123 ? -0.292 8.678 7.067 1.00 63.53 123 GLY A O 1
ATOM 993 N N . ARG A 1 124 ? -1.828 10.084 7.905 1.00 72.19 124 ARG A N 1
ATOM 994 C CA . ARG A 1 124 ? -1.170 11.262 7.342 1.00 72.19 124 ARG A CA 1
ATOM 995 C C . ARG A 1 124 ? 0.121 11.519 8.116 1.00 72.19 124 ARG A C 1
ATOM 997 O O . ARG A 1 124 ? 0.126 11.419 9.341 1.00 72.19 124 ARG A O 1
ATOM 1004 N N . SER A 1 125 ? 1.210 11.800 7.401 1.00 68.88 125 SER A N 1
ATOM 1005 C CA . SER A 1 125 ? 2.485 12.144 8.030 1.00 68.88 125 SER A CA 1
ATOM 1006 C C . SER A 1 125 ? 2.303 13.376 8.907 1.00 68.88 125 SER A C 1
ATOM 1008 O O . SER A 1 125 ? 1.588 14.307 8.529 1.00 68.88 125 SER A O 1
ATOM 1010 N N . ARG A 1 126 ? 2.947 13.379 10.074 1.00 73.06 126 ARG A N 1
ATOM 1011 C CA . ARG A 1 126 ? 2.937 14.544 10.954 1.00 73.06 126 ARG A CA 1
ATOM 1012 C C . ARG A 1 126 ? 3.724 15.671 10.262 1.00 73.06 126 ARG A C 1
ATOM 1014 O O . ARG A 1 126 ? 4.838 15.405 9.802 1.00 73.06 126 ARG A O 1
ATOM 1021 N N . PRO A 1 127 ? 3.148 16.873 10.090 1.00 77.31 127 PRO A N 1
ATOM 1022 C CA . PRO A 1 127 ? 3.869 17.990 9.488 1.00 77.31 127 PRO A CA 1
ATOM 1023 C C . PRO A 1 127 ? 5.056 18.393 10.373 1.00 77.31 127 PRO A C 1
ATOM 1025 O O . PRO A 1 127 ? 5.076 18.104 11.567 1.00 77.31 127 PRO A O 1
ATOM 1028 N N . ALA A 1 128 ? 6.051 19.059 9.785 1.00 79.56 128 ALA A N 1
ATOM 1029 C CA . ALA A 1 128 ? 7.138 19.652 10.566 1.00 79.56 128 ALA A CA 1
ATOM 1030 C C . ALA A 1 128 ? 6.583 20.714 11.532 1.00 79.56 128 ALA A C 1
ATOM 1032 O O . ALA A 1 128 ? 5.620 21.395 11.175 1.00 79.56 128 ALA A O 1
ATOM 1033 N N . ALA A 1 129 ? 7.222 20.898 12.694 1.00 77.69 129 ALA A N 1
ATOM 1034 C CA . ALA A 1 129 ? 6.767 21.821 13.743 1.00 77.69 129 ALA A CA 1
ATOM 1035 C C . ALA A 1 129 ? 6.474 23.239 13.213 1.00 77.69 129 ALA A C 1
ATOM 1037 O O . ALA A 1 129 ? 5.438 23.815 13.516 1.00 77.69 129 ALA A O 1
ATOM 1038 N N . SER A 1 130 ? 7.309 23.754 12.302 1.00 83.06 130 SER A N 1
ATOM 1039 C CA . SER A 1 130 ? 7.131 25.076 11.673 1.00 83.06 130 SER A CA 1
ATOM 1040 C C . SER A 1 130 ? 5.847 25.244 10.846 1.00 83.06 130 SER A C 1
ATOM 1042 O O . SER A 1 130 ? 5.499 26.359 10.460 1.00 83.06 130 SER A O 1
ATOM 1044 N N . ARG A 1 131 ? 5.153 24.148 10.522 1.00 86.94 131 ARG A N 1
ATOM 1045 C CA . ARG A 1 131 ? 3.922 24.119 9.717 1.00 86.94 131 ARG A CA 1
ATOM 1046 C C . ARG A 1 131 ? 2.729 23.547 10.480 1.00 86.94 131 ARG A C 1
ATOM 1048 O O . ARG A 1 131 ? 1.634 23.522 9.920 1.00 86.94 131 ARG A O 1
ATOM 1055 N N . GLU A 1 132 ? 2.926 23.083 11.714 1.00 87.19 132 GLU A N 1
ATOM 1056 C CA . GLU A 1 132 ? 1.900 22.386 12.496 1.00 87.19 132 GLU A CA 1
ATOM 1057 C C . GLU A 1 132 ? 0.679 23.283 12.728 1.00 87.19 132 GLU A C 1
ATOM 1059 O O . GLU A 1 132 ? -0.432 22.862 12.414 1.00 87.19 132 GLU A O 1
ATOM 1064 N N . ASP A 1 133 ? 0.885 24.548 13.104 1.00 89.38 133 ASP A N 1
ATOM 1065 C CA . ASP A 1 133 ? -0.200 25.513 13.337 1.00 89.38 133 ASP A CA 1
ATOM 1066 C C . ASP A 1 133 ? -1.029 25.800 12.079 1.00 89.38 133 ASP A C 1
ATOM 1068 O O . ASP A 1 133 ? -2.260 25.858 12.116 1.00 89.38 133 ASP A O 1
ATOM 1072 N N . LEU A 1 134 ? -0.368 25.955 10.927 1.00 90.38 134 LEU A N 1
ATOM 1073 C CA . LEU A 1 134 ? -1.052 26.214 9.658 1.00 90.38 134 LEU A CA 1
ATOM 1074 C C . LEU A 1 134 ? -1.839 24.987 9.189 1.00 90.38 134 LEU A C 1
ATOM 1076 O O . LEU A 1 134 ? -2.970 25.122 8.721 1.00 90.38 134 LEU A O 1
ATOM 1080 N N . VAL A 1 135 ? -1.272 23.789 9.345 1.00 91.31 135 VAL A N 1
ATOM 1081 C CA . VAL A 1 135 ? -1.968 22.527 9.060 1.00 91.31 135 VAL A CA 1
ATOM 1082 C C . VAL A 1 135 ? -3.150 22.334 10.011 1.00 91.31 135 VAL A C 1
ATOM 1084 O O . VAL A 1 135 ? -4.234 21.965 9.558 1.00 91.31 135 VAL A O 1
ATOM 1087 N N . ALA A 1 136 ? -2.979 22.631 11.301 1.00 91.06 136 ALA A N 1
ATOM 1088 C CA . ALA A 1 136 ? -4.045 22.579 12.295 1.00 91.06 136 ALA A CA 1
ATOM 1089 C C . ALA A 1 136 ? -5.182 23.545 11.940 1.00 91.06 136 ALA A C 1
ATOM 1091 O O . ALA A 1 136 ? -6.348 23.157 11.976 1.00 91.06 136 ALA A O 1
ATOM 1092 N N . LYS A 1 137 ? -4.857 24.761 11.487 1.00 92.38 137 LYS A N 1
ATOM 1093 C CA . LYS A 1 137 ? -5.847 25.743 11.030 1.00 92.38 137 LYS A CA 1
ATOM 1094 C C . LYS A 1 137 ? -6.630 25.264 9.808 1.00 92.38 137 LYS A C 1
ATOM 1096 O O . LYS A 1 137 ? -7.850 25.408 9.781 1.00 92.38 137 LYS A O 1
ATOM 1101 N N . VAL A 1 138 ? -5.963 24.662 8.819 1.00 92.38 138 VAL A N 1
ATOM 1102 C CA . VAL A 1 138 ? -6.643 24.045 7.665 1.00 92.38 138 VAL A CA 1
ATOM 1103 C C . VAL A 1 138 ? -7.594 22.941 8.132 1.00 92.38 138 VAL A C 1
ATOM 1105 O O . VAL A 1 138 ? -8.761 22.945 7.748 1.00 92.38 138 VAL A O 1
ATOM 1108 N N . ARG A 1 139 ? -7.134 22.036 9.004 1.00 91.56 139 ARG A N 1
ATOM 1109 C CA . ARG A 1 139 ? -7.971 20.953 9.549 1.00 91.56 139 ARG A CA 1
ATOM 1110 C C . ARG A 1 139 ? -9.167 21.477 10.339 1.00 91.56 139 ARG A C 1
ATOM 1112 O O . ARG A 1 139 ? -10.259 20.945 10.182 1.00 91.56 139 ARG A O 1
ATOM 1119 N N . ALA A 1 140 ? -8.996 22.538 11.123 1.00 92.06 140 ALA A N 1
ATOM 1120 C CA . ALA A 1 140 ? -10.090 23.171 11.852 1.00 92.06 140 ALA A CA 1
ATOM 1121 C C . ALA A 1 140 ? -11.154 23.747 10.902 1.00 92.06 140 ALA A C 1
ATOM 1123 O O . ALA A 1 140 ? -12.343 23.513 11.102 1.00 92.06 140 ALA A O 1
ATOM 1124 N N . GLN A 1 141 ? -10.742 24.429 9.825 1.00 92.06 141 GLN A N 1
ATOM 1125 C CA . GLN A 1 141 ? -11.678 24.946 8.816 1.00 92.06 141 GLN A CA 1
ATOM 1126 C C . GLN A 1 141 ? -12.428 23.830 8.082 1.00 92.06 141 GLN A C 1
ATOM 1128 O O . GLN A 1 141 ? -13.608 23.980 7.769 1.00 92.06 141 GLN A O 1
ATOM 1133 N N . LEU A 1 142 ? -11.758 22.709 7.812 1.00 91.50 142 LEU A N 1
ATOM 1134 C CA . LEU A 1 142 ? -12.388 21.534 7.217 1.00 91.50 142 LEU A CA 1
ATOM 1135 C C . LEU A 1 142 ? -13.380 20.863 8.170 1.00 91.50 142 LEU A C 1
ATOM 1137 O O . LEU A 1 142 ? -14.488 20.543 7.749 1.00 91.50 142 LEU A O 1
ATOM 1141 N N . ALA A 1 143 ? -13.015 20.701 9.443 1.00 90.19 143 ALA A N 1
ATOM 1142 C CA . ALA A 1 143 ? -13.886 20.131 10.466 1.00 90.19 143 ALA A CA 1
ATOM 1143 C C . ALA A 1 143 ? -15.140 20.991 10.677 1.00 90.19 143 ALA A C 1
ATOM 1145 O O . ALA A 1 143 ? -16.250 20.472 10.644 1.00 90.19 143 ALA A O 1
ATOM 1146 N N . ALA A 1 144 ? -14.981 22.317 10.761 1.00 87.69 144 ALA A N 1
ATOM 1147 C CA . ALA A 1 144 ? -16.100 23.262 10.807 1.00 87.69 144 ALA A CA 1
ATOM 1148 C C . ALA A 1 144 ? -16.981 23.214 9.543 1.00 87.69 144 ALA A C 1
ATOM 1150 O O . ALA A 1 144 ? -18.117 23.681 9.539 1.00 87.69 144 ALA A O 1
ATOM 1151 N N . ALA A 1 145 ? -16.455 22.672 8.443 1.00 86.75 145 ALA A N 1
ATOM 1152 C CA . ALA A 1 145 ? -17.162 22.493 7.187 1.00 86.75 145 ALA A CA 1
ATOM 1153 C C . ALA A 1 145 ? -17.756 21.102 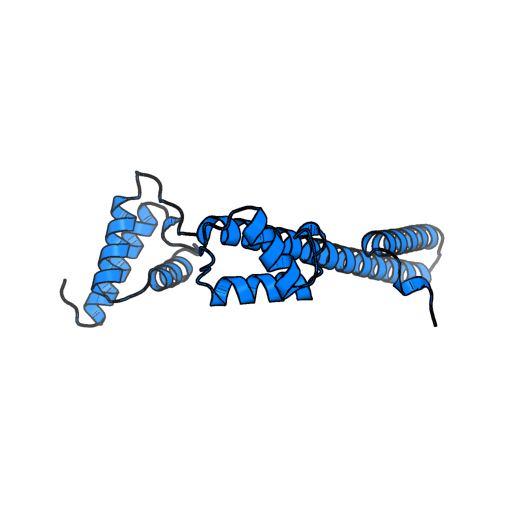6.978 1.00 86.75 145 ALA A C 1
ATOM 1155 O O . ALA A 1 145 ? -18.330 20.897 5.906 1.00 86.75 145 ALA A O 1
ATOM 1156 N N . ASP A 1 146 ? -17.591 20.190 7.938 1.00 87.81 146 ASP A N 1
ATOM 1157 C CA . ASP A 1 146 ? -17.865 18.758 7.792 1.00 87.81 146 ASP A CA 1
ATOM 1158 C C . ASP A 1 146 ? -17.252 18.182 6.498 1.00 87.81 146 ASP A C 1
ATOM 1160 O O . ASP A 1 146 ? -17.870 17.477 5.699 1.00 87.81 146 ASP A O 1
ATOM 1164 N N . ARG A 1 147 ? -16.005 18.585 6.217 1.00 87.81 147 ARG A N 1
ATOM 1165 C CA . ARG A 1 147 ? -15.249 18.179 5.028 1.00 87.81 147 ARG A CA 1
ATOM 1166 C C . ARG A 1 147 ? -14.079 17.295 5.452 1.00 87.81 147 ARG A C 1
ATOM 1168 O O . ARG A 1 147 ? -13.339 17.658 6.362 1.00 87.81 147 ARG A O 1
ATOM 1175 N N . PRO A 1 148 ? -13.829 16.175 4.756 1.00 90.62 148 PRO A N 1
ATOM 1176 C CA . PRO A 1 148 ? -12.643 15.376 5.018 1.00 90.62 148 PRO A CA 1
ATOM 1177 C C . PRO A 1 148 ? -11.383 16.099 4.529 1.00 90.62 148 PRO A C 1
ATOM 1179 O O . PRO A 1 148 ? -11.418 16.832 3.539 1.00 90.62 148 PRO A O 1
ATOM 1182 N N . ASP A 1 149 ? -10.236 15.777 5.125 1.00 89.94 149 ASP A N 1
ATOM 1183 C CA . ASP A 1 149 ? -8.913 16.253 4.694 1.00 89.94 149 ASP A CA 1
ATOM 1184 C C . ASP A 1 149 ? -8.626 16.039 3.190 1.00 89.94 149 ASP A C 1
ATOM 1186 O O . ASP A 1 149 ? -7.890 16.805 2.566 1.00 89.94 149 ASP A O 1
ATOM 1190 N N . ALA A 1 150 ? -9.249 15.026 2.574 1.00 90.75 150 ALA A N 1
ATOM 1191 C CA . ALA A 1 150 ? -9.158 14.767 1.134 1.00 90.75 150 ALA A CA 1
ATOM 1192 C C . ALA A 1 150 ? -9.653 15.949 0.274 1.00 90.75 150 ALA A C 1
ATOM 1194 O O . ALA A 1 150 ? -9.206 16.121 -0.859 1.00 90.75 150 ALA A O 1
ATOM 1195 N N . TYR A 1 151 ? -10.549 16.787 0.805 1.00 91.81 151 TYR A N 1
ATOM 1196 C CA . TYR A 1 151 ? -11.009 17.996 0.126 1.00 91.81 151 TYR A CA 1
ATOM 1197 C C . TYR A 1 151 ? -9.884 19.033 -0.004 1.00 91.81 151 TYR A C 1
ATOM 1199 O O . TYR A 1 151 ? -9.673 19.581 -1.090 1.00 91.81 151 TYR A O 1
ATOM 1207 N N . ALA A 1 152 ? -9.116 19.259 1.069 1.00 92.00 152 ALA A N 1
ATOM 1208 C CA . ALA A 1 152 ? -7.957 20.149 1.024 1.00 92.00 152 ALA A CA 1
ATOM 1209 C C . ALA A 1 152 ? -6.830 19.585 0.157 1.00 92.00 152 ALA A C 1
ATOM 1211 O O . ALA A 1 152 ? -6.190 20.359 -0.547 1.00 92.00 152 ALA A O 1
ATOM 1212 N N . ASP A 1 153 ? -6.631 18.263 0.119 1.00 92.69 153 ASP A N 1
ATOM 1213 C CA . ASP A 1 153 ? -5.701 17.648 -0.840 1.00 92.69 153 ASP A CA 1
ATOM 1214 C C . ASP A 1 153 ? -6.102 17.969 -2.285 1.00 92.69 153 ASP A C 1
ATOM 1216 O O . ASP A 1 153 ? -5.266 18.355 -3.097 1.00 92.69 153 ASP A O 1
ATOM 1220 N N . GLY A 1 154 ? -7.396 17.874 -2.610 1.00 93.75 154 GLY A N 1
ATOM 1221 C CA . GLY A 1 154 ? -7.910 18.239 -3.930 1.00 93.75 154 GLY A CA 1
ATOM 1222 C C . GLY A 1 154 ? -7.720 19.723 -4.266 1.00 93.75 154 GLY A C 1
ATOM 1223 O O . GLY A 1 154 ? -7.523 20.078 -5.429 1.00 93.75 154 GLY A O 1
ATOM 1224 N N . MET A 1 155 ? -7.758 20.612 -3.271 1.00 93.06 155 MET A N 1
ATOM 1225 C CA . MET A 1 155 ? -7.413 22.025 -3.458 1.00 93.06 155 MET A CA 1
ATOM 1226 C C . MET A 1 155 ? -5.906 22.233 -3.626 1.00 93.06 155 MET A C 1
ATOM 1228 O O . MET A 1 155 ? -5.505 22.924 -4.556 1.00 93.06 155 MET A O 1
ATOM 1232 N N . ALA A 1 156 ? -5.074 21.596 -2.801 1.00 94.38 156 ALA A N 1
ATOM 1233 C CA . ALA A 1 156 ? -3.617 21.675 -2.891 1.00 94.38 156 ALA A CA 1
ATOM 1234 C C . ALA A 1 156 ? -3.095 21.161 -4.243 1.00 94.38 156 ALA A C 1
ATOM 1236 O O . ALA A 1 156 ? -2.230 21.794 -4.848 1.00 94.38 156 ALA A O 1
ATOM 1237 N N . ARG A 1 157 ? -3.690 20.084 -4.776 1.00 96.19 157 ARG A N 1
ATOM 1238 C CA . ARG A 1 157 ? -3.389 19.570 -6.122 1.00 96.19 157 ARG A CA 1
ATOM 1239 C C . ARG A 1 157 ? -3.714 20.585 -7.208 1.00 96.19 157 ARG A C 1
ATOM 1241 O O . ARG A 1 157 ? -2.890 20.814 -8.082 1.00 96.19 157 ARG A O 1
ATOM 1248 N N . ARG A 1 158 ? -4.889 21.219 -7.139 1.00 94.62 158 ARG A N 1
ATOM 1249 C CA . ARG A 1 158 ? -5.321 22.215 -8.135 1.00 94.62 158 ARG A CA 1
ATOM 1250 C C . ARG A 1 158 ? -4.541 23.526 -8.053 1.00 94.62 158 ARG A C 1
ATOM 1252 O O . ARG A 1 158 ? -4.287 24.130 -9.083 1.00 94.62 158 ARG A O 1
ATOM 1259 N N . MET A 1 159 ? -4.191 23.976 -6.849 1.00 94.06 159 MET A N 1
ATOM 1260 C CA . MET A 1 159 ? -3.531 25.270 -6.639 1.00 94.06 159 MET A CA 1
ATOM 1261 C C . MET A 1 159 ? -2.008 25.198 -6.781 1.00 94.06 159 MET A C 1
ATOM 1263 O O . MET A 1 159 ? -1.401 26.165 -7.228 1.00 94.06 159 MET A O 1
ATOM 1267 N N . PHE A 1 160 ? -1.391 24.088 -6.364 1.00 94.50 160 PHE A N 1
ATOM 1268 C CA . PHE A 1 160 ? 0.064 23.991 -6.199 1.00 94.50 160 PHE A CA 1
ATOM 1269 C C . PHE A 1 160 ? 0.677 22.716 -6.795 1.00 94.50 160 PHE A C 1
ATOM 1271 O O . PHE A 1 160 ? 1.889 22.546 -6.712 1.00 94.50 160 PHE A O 1
ATOM 1278 N N . GLY A 1 161 ? -0.128 21.792 -7.333 1.00 92.62 161 GLY A N 1
ATOM 1279 C CA . GLY A 1 161 ? 0.363 20.495 -7.814 1.00 92.62 161 GLY A CA 1
ATOM 1280 C C . GLY A 1 161 ? 0.827 19.543 -6.703 1.00 92.62 161 GLY A C 1
ATOM 1281 O O . GLY A 1 161 ? 1.480 18.545 -6.988 1.00 92.62 161 GLY A O 1
ATOM 1282 N N . VAL A 1 162 ? 0.506 19.825 -5.434 1.00 91.50 162 VAL A N 1
ATOM 1283 C CA . VAL A 1 162 ? 0.954 19.020 -4.285 1.00 91.50 162 VAL A CA 1
ATOM 1284 C C . VAL A 1 162 ? -0.122 18.006 -3.898 1.00 91.50 162 VAL A C 1
ATOM 1286 O O . VAL A 1 162 ? -1.268 18.375 -3.656 1.00 91.50 162 VAL A O 1
ATOM 1289 N N . GLU A 1 163 ? 0.237 16.720 -3.799 1.00 89.12 163 GLU A N 1
ATOM 1290 C CA . GLU A 1 163 ? -0.738 15.642 -3.564 1.00 89.12 163 GLU A CA 1
ATOM 1291 C C . GLU A 1 163 ? -1.460 15.704 -2.215 1.00 89.12 163 GLU A C 1
ATOM 1293 O O . GLU A 1 163 ? -2.601 15.234 -2.132 1.00 89.12 163 GLU A O 1
ATOM 1298 N N . ARG A 1 164 ? -0.785 16.216 -1.180 1.00 89.31 164 ARG A N 1
ATOM 1299 C CA . ARG A 1 164 ? -1.279 16.331 0.196 1.00 89.31 164 ARG A CA 1
ATOM 1300 C C . ARG A 1 164 ? -0.993 17.714 0.744 1.00 89.31 164 ARG A C 1
ATOM 1302 O O . ARG A 1 164 ? 0.147 18.171 0.666 1.00 89.31 164 ARG A O 1
ATOM 1309 N N . PHE A 1 165 ? -1.979 18.353 1.365 1.00 89.88 165 PHE A N 1
ATOM 1310 C CA . PHE A 1 165 ? -1.765 19.709 1.873 1.00 89.88 165 PHE A CA 1
ATOM 1311 C C . PHE A 1 165 ? -0.719 19.768 3.003 1.00 89.88 165 PHE A C 1
ATOM 1313 O O . PHE A 1 165 ? -0.059 20.788 3.162 1.00 89.88 165 PHE A O 1
ATOM 1320 N N . GLU A 1 166 ? -0.468 18.677 3.739 1.00 89.31 166 GLU A N 1
ATOM 1321 C CA . GLU A 1 166 ? 0.610 18.630 4.745 1.00 89.31 166 GLU A CA 1
ATOM 1322 C C . GLU A 1 166 ? 2.029 18.738 4.159 1.00 89.31 166 GLU A C 1
ATOM 1324 O O . GLU A 1 166 ? 3.000 18.964 4.889 1.00 89.31 166 GLU A O 1
ATOM 1329 N N . TRP A 1 167 ? 2.180 18.565 2.846 1.00 89.38 167 TRP A N 1
ATOM 1330 C CA . TRP A 1 167 ? 3.456 18.736 2.146 1.00 89.38 167 TRP A CA 1
ATOM 1331 C C . TRP A 1 167 ? 3.643 20.143 1.592 1.00 89.38 167 TRP A C 1
ATOM 1333 O O . TRP A 1 167 ? 4.739 20.475 1.151 1.00 89.38 167 TRP A O 1
ATOM 1343 N N . CYS A 1 168 ? 2.611 20.984 1.657 1.00 89.00 168 CYS A N 1
ATOM 1344 C CA . CYS A 1 168 ? 2.717 22.366 1.233 1.00 89.00 168 CYS A CA 1
ATOM 1345 C C . CYS A 1 168 ? 3.757 23.130 2.065 1.00 89.00 168 CYS A C 1
ATOM 1347 O O . CYS A 1 168 ? 3.996 22.851 3.252 1.00 89.00 168 CYS A O 1
ATOM 1349 N N . THR A 1 169 ? 4.373 24.118 1.422 1.00 91.81 169 THR A N 1
ATOM 1350 C CA . THR A 1 169 ? 5.239 25.092 2.090 1.00 91.81 169 THR A CA 1
ATOM 1351 C C . THR A 1 169 ? 4.405 26.008 2.998 1.00 91.81 169 THR A C 1
ATOM 1353 O O . THR A 1 169 ? 3.183 26.094 2.836 1.00 91.81 169 THR A O 1
ATOM 1356 N N . PRO A 1 170 ? 5.023 26.722 3.959 1.00 91.81 170 PRO A N 1
ATOM 1357 C CA . PRO A 1 170 ? 4.292 27.658 4.814 1.00 91.81 170 PRO A CA 1
ATOM 1358 C C . PRO A 1 170 ? 3.493 28.707 4.022 1.00 91.81 170 PRO A C 1
ATOM 1360 O O . PRO A 1 170 ? 2.359 29.011 4.385 1.00 91.81 170 PRO A O 1
ATOM 1363 N N . ASP A 1 171 ? 4.043 29.218 2.916 1.00 92.75 171 ASP A N 1
ATOM 1364 C CA . ASP A 1 171 ? 3.351 30.174 2.041 1.00 92.75 171 ASP A CA 1
ATOM 1365 C C . ASP A 1 171 ? 2.127 29.549 1.351 1.00 92.75 171 ASP A C 1
ATOM 1367 O O . ASP A 1 171 ? 1.012 30.070 1.432 1.00 92.75 171 ASP A O 1
ATOM 1371 N N . GLN A 1 172 ? 2.301 28.364 0.759 1.00 93.75 172 GLN A N 1
ATOM 1372 C CA . GLN A 1 172 ? 1.214 27.619 0.122 1.00 93.75 172 GLN A CA 1
ATOM 1373 C C . GLN A 1 172 ? 0.082 27.307 1.110 1.00 93.75 172 GLN A C 1
ATOM 1375 O O . GLN A 1 172 ? -1.091 27.433 0.764 1.00 93.75 172 GLN A O 1
ATOM 1380 N N . LEU A 1 173 ? 0.412 26.962 2.359 1.00 93.06 173 LEU A N 1
ATOM 1381 C CA . LEU A 1 173 ? -0.579 26.741 3.414 1.00 93.06 173 LEU A CA 1
ATOM 1382 C C . LEU A 1 173 ? -1.354 28.019 3.757 1.00 93.06 173 LEU A C 1
ATOM 1384 O O . LEU A 1 173 ? -2.576 27.963 3.877 1.00 93.06 173 LEU A O 1
ATOM 1388 N N . ARG A 1 174 ? -0.692 29.181 3.862 1.00 94.38 174 ARG A N 1
ATOM 1389 C CA . ARG A 1 174 ? -1.380 30.470 4.085 1.00 94.38 174 ARG A CA 1
ATOM 1390 C C . ARG A 1 174 ? -2.357 30.782 2.951 1.00 94.38 174 ARG A C 1
ATOM 1392 O O . ARG A 1 174 ? -3.499 31.164 3.207 1.00 94.38 174 ARG A O 1
ATOM 1399 N N . ARG A 1 175 ? -1.943 30.549 1.703 1.00 94.31 175 ARG A N 1
ATOM 1400 C CA . ARG A 1 175 ? -2.798 30.713 0.515 1.00 94.31 175 ARG A CA 1
ATOM 1401 C C . ARG A 1 175 ? -3.964 29.718 0.500 1.00 94.31 175 ARG A C 1
ATOM 1403 O O . ARG A 1 175 ? -5.074 30.094 0.130 1.00 94.31 175 ARG A O 1
ATOM 1410 N N . LEU A 1 176 ? -3.746 28.482 0.950 1.00 93.88 176 LEU A N 1
ATOM 1411 C CA . LEU A 1 176 ? -4.793 27.464 1.076 1.00 93.88 176 LEU A CA 1
ATOM 1412 C C . LEU A 1 176 ? -5.836 27.839 2.140 1.00 93.88 176 LEU A C 1
ATOM 1414 O O . LEU A 1 176 ? -7.033 27.729 1.887 1.00 93.88 176 LEU A O 1
ATOM 1418 N N . VAL A 1 177 ? -5.392 28.341 3.298 1.00 93.62 177 VAL A N 1
ATOM 1419 C CA . VAL A 1 177 ? -6.265 28.867 4.364 1.00 93.62 177 VAL A CA 1
ATOM 1420 C C . VAL A 1 177 ? -7.119 30.028 3.848 1.00 93.62 177 VAL A C 1
ATOM 1422 O O . VAL A 1 177 ? -8.322 30.082 4.110 1.00 93.62 177 VAL A O 1
ATOM 1425 N N . ALA A 1 178 ? -6.526 30.951 3.085 1.00 93.75 178 ALA A N 1
ATOM 1426 C CA . ALA A 1 178 ? -7.265 32.057 2.478 1.00 93.75 178 ALA A CA 1
ATOM 1427 C C . ALA A 1 178 ? -8.319 31.556 1.472 1.00 93.75 178 ALA A C 1
ATOM 1429 O O . ALA A 1 178 ? -9.467 32.003 1.499 1.00 93.75 178 ALA A O 1
ATOM 1430 N N . ALA A 1 179 ? -7.962 30.580 0.634 1.00 91.94 179 ALA A N 1
ATOM 1431 C CA . ALA A 1 179 ? -8.882 29.987 -0.332 1.00 91.94 179 ALA A CA 1
ATOM 1432 C C . ALA A 1 179 ? -10.065 29.268 0.341 1.00 91.94 179 ALA A C 1
ATOM 1434 O O . ALA A 1 179 ? -11.206 29.455 -0.078 1.00 91.94 179 ALA A O 1
ATOM 1435 N N . LEU A 1 180 ? -9.816 28.498 1.406 1.00 90.75 180 LEU A N 1
ATOM 1436 C CA . LEU A 1 180 ? -10.863 27.838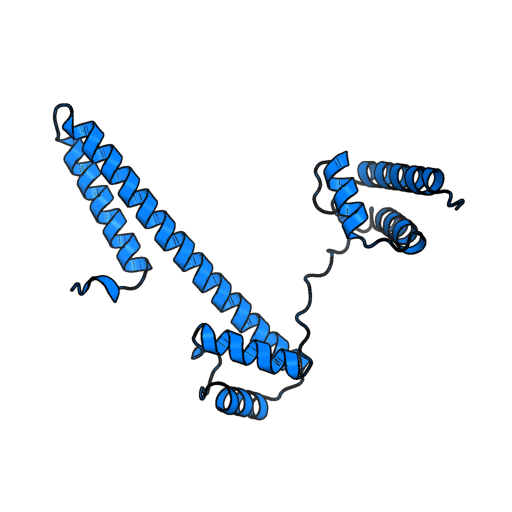 2.197 1.00 90.75 180 LEU A CA 1
ATOM 1437 C C . LEU A 1 180 ? -11.772 28.847 2.904 1.00 90.75 180 LEU A C 1
ATOM 1439 O O . LEU A 1 180 ? -12.988 28.677 2.928 1.00 90.75 180 LEU A O 1
ATOM 1443 N N . THR A 1 181 ? -11.197 29.936 3.411 1.00 89.94 181 THR A N 1
ATOM 1444 C CA . THR A 1 181 ? -11.963 31.031 4.019 1.00 89.94 181 THR A CA 1
ATOM 1445 C C . THR A 1 181 ? -12.929 31.662 3.017 1.00 89.94 181 THR A C 1
ATOM 1447 O O . THR A 1 181 ? -14.093 31.907 3.330 1.00 89.94 181 THR A O 1
ATOM 1450 N N . TYR A 1 182 ? -12.463 31.918 1.798 1.00 89.38 182 TYR A N 1
ATOM 1451 C CA . TYR A 1 182 ? -13.297 32.505 0.757 1.00 89.38 182 TYR A CA 1
ATOM 1452 C C . TYR A 1 182 ? -14.360 31.523 0.234 1.00 89.38 182 TYR A C 1
ATOM 1454 O O . TYR A 1 182 ? -15.504 31.919 0.011 1.00 89.38 182 TYR A O 1
ATOM 1462 N N . ASP A 1 183 ? -14.024 30.236 0.111 1.00 84.81 183 ASP A N 1
ATOM 1463 C CA . ASP A 1 183 ? -14.979 29.167 -0.211 1.00 84.81 183 ASP A CA 1
ATOM 1464 C C . ASP A 1 183 ? -16.086 29.032 0.853 1.00 84.81 183 ASP A C 1
ATOM 1466 O O . ASP A 1 183 ? -17.259 28.907 0.500 1.00 84.81 183 ASP A O 1
ATOM 1470 N N . ALA A 1 184 ? -15.745 29.138 2.142 1.00 84.06 184 ALA A N 1
ATOM 1471 C CA . ALA A 1 184 ? -16.717 29.133 3.238 1.00 84.06 184 ALA A CA 1
ATOM 1472 C C . ALA A 1 184 ? -17.683 30.329 3.159 1.00 84.06 184 ALA A C 1
ATOM 1474 O O . ALA A 1 184 ? -18.898 30.145 3.258 1.00 84.06 184 ALA A O 1
ATOM 1475 N N . ARG A 1 185 ? -17.159 31.533 2.878 1.00 83.75 185 ARG A N 1
ATOM 1476 C CA . ARG A 1 185 ? -17.968 32.753 2.692 1.00 83.75 185 ARG A CA 1
ATOM 1477 C C . ARG A 1 185 ? -18.928 32.641 1.507 1.00 83.75 185 ARG A C 1
ATOM 1479 O O . ARG A 1 185 ? -20.099 32.973 1.646 1.00 83.75 185 ARG A O 1
ATOM 1486 N N . ARG A 1 186 ? -18.469 32.117 0.363 1.00 79.38 186 ARG A N 1
ATOM 1487 C CA . ARG A 1 186 ? -19.329 31.873 -0.816 1.00 79.38 186 ARG A CA 1
ATOM 1488 C C . ARG A 1 186 ? -20.476 30.904 -0.538 1.00 79.38 186 ARG A C 1
ATOM 1490 O O . ARG A 1 186 ? -21.492 30.960 -1.216 1.00 79.38 186 ARG A O 1
ATOM 1497 N N . ARG A 1 187 ? -20.303 29.998 0.424 1.00 75.12 187 ARG A N 1
ATOM 1498 C CA . ARG A 1 187 ? -21.295 28.981 0.800 1.00 75.12 187 ARG A CA 1
ATOM 1499 C C . ARG A 1 187 ? -22.160 29.398 1.994 1.00 75.12 187 ARG A C 1
ATOM 1501 O O . ARG A 1 187 ? -22.821 28.545 2.573 1.00 75.12 187 ARG A O 1
ATOM 1508 N N . GLY A 1 188 ? -22.153 30.683 2.360 1.00 64.56 188 GLY A N 1
ATOM 1509 C CA . GLY A 1 188 ? -23.037 31.235 3.389 1.00 64.56 188 GLY A CA 1
ATOM 1510 C C . GLY A 1 188 ? -22.641 30.901 4.828 1.00 64.56 188 GLY A C 1
ATOM 1511 O O . GLY A 1 188 ? -23.467 31.043 5.722 1.00 64.56 188 GLY A O 1
ATOM 1512 N N . ARG A 1 189 ? -21.399 30.466 5.082 1.00 57.50 189 ARG A N 1
ATOM 1513 C CA . ARG A 1 189 ? -20.893 30.250 6.444 1.00 57.50 189 ARG A CA 1
ATOM 1514 C C . ARG A 1 189 ? -20.002 31.415 6.864 1.00 57.50 189 ARG A C 1
ATOM 1516 O O . ARG A 1 189 ? -18.841 31.503 6.462 1.00 57.50 189 ARG A O 1
ATOM 1523 N N . SER A 1 190 ? -20.575 32.330 7.641 1.00 43.47 190 SER A N 1
ATOM 1524 C CA . SER A 1 190 ? -19.826 33.250 8.498 1.00 43.47 190 SER A CA 1
ATOM 1525 C C . SER A 1 190 ? -19.044 32.441 9.539 1.00 43.47 190 SER A C 1
ATOM 1527 O O . SER A 1 190 ? -19.550 31.433 10.030 1.00 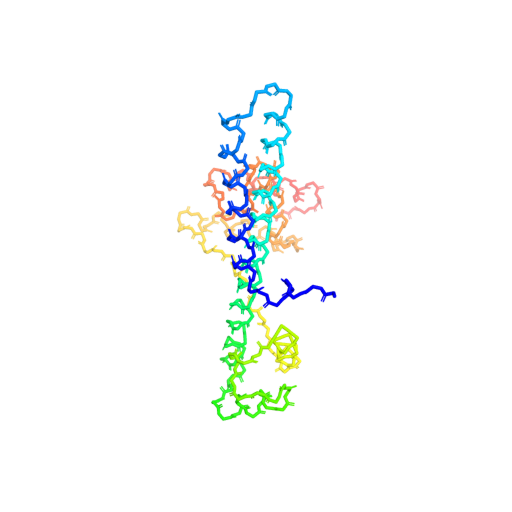43.47 190 SER A O 1
ATOM 1529 N N . GLN A 1 191 ? -17.786 32.838 9.764 1.00 50.56 191 GLN A N 1
ATOM 1530 C CA . GLN A 1 191 ? -16.850 32.187 10.690 1.00 50.56 191 GLN A CA 1
ATOM 1531 C C . GLN A 1 191 ? -17.329 32.234 12.135 1.00 50.56 191 GLN A C 1
ATOM 1533 O O . GLN A 1 191 ? -17.999 33.232 12.480 1.00 50.56 191 GLN A O 1
#

Organism: NCBI:txid2182432

Secondary structure (DSSP, 8-state):
--GGGGS-HHHHHHHHHHHHHHHHHHHTT--TTHHHHHHHHHHHHHHHHHHHHHHHHHHHHHHHHHHHHHHHHHHHTT--HHHHHHHHHHHHS-SSGGG--HHHHHHHHHHHHHTT--PPP-PPPPPPHHHHHHHHHHHHHHHTTT--HHHHHHHHHHHHS-SSGGGS-HHHHHHHHHHHHHHHHHTT---

InterPro domains:
  IPR009363 Bacteriophage Mu, Gp16 [PF06252] (79-186)

pLDDT: mean 85.74, std 11.97, range [38.88, 96.81]

Sequence (191 aa):
MSAQTKQPPAERAAALRESARQLRQSAQYADGPGYHEELRRAGELEAQAARLEADARATENRRRRELAQIHLAKKQLGLDEETYRAMLWSVWRVRSAADLDEAGRRAVLDHMKQRGFRPRRKGRSRPAASREDLVAKVRAQLAAADRPDAYADGMARRMFGVERFEWCTPDQLRRLVAALTYDARRRGRSQ

Foldseek 3Di:
DDPVPPDDLLVQLVVLLVQLVVLQVVLVVDPDPSNVVSNVSSVVSNVVSVVSVVVVVVVVVVLVVLVVLLVVLCVVLVPDLVNSQVLLCVQPNDRDSVPDDPVSSVSSNVVSVVVPRDPDDPDDDQADPVCNVLVVLLVVLCVVVVHDQCVLLVVCCVPPVHNHPSPDDNVSSVVSSVVSVVVCVVVPDDD